Protein AF-0000000082340659 (afdb_homodimer)

Radius of gyration: 18.94 Å; Cα contacts (8 Å, |Δi|>4): 417; chains: 2; bounding box: 41×51×64 Å

Nearest PDB structures (foldseek):
  2cj5-assembly1_A  TM=4.452E-01  e=3.750E+00  Nicotiana tabacum
  2cj5-assembly1_A  TM=4.461E-01  e=3.447E+00  Nicotiana tabacum
  6jx6-assembly1_D  TM=2.937E-01  e=9.414E+00  Homo sapiens

Sequence (284 aa):
MISPIPSWFWGFLDYNSCSFPALIRTVCIIRGIRNIITPGNQYFEFGVPREGSNDPVSREGTVSPLMYVKGIREIGYGVSMEVVGRLHDPRGVTGMLAVGAAMSVGDAVVVALFGRGKYSMVLWHLLVALYFSGMAYLRSQSMISPIPSWFWGFLDYNSCSFPALIRTVCIIRGIRNIITPGNQYFEFGVPREGSNDPVSREGTVSPLMYVKGIREIGYGVSMEVVGRLHDPRGVTGMLAVGAAMSVGDAVVVALFGRGKYSMVLWHLLVALYFSGMAYLRSQS

Organism: NCBI:txid1220207

InterPro domains:
  IPR025363 Protein of unknown function DUF4267 [PF14087] (26-137)

Secondary structure (DSSP, 8-state):
---SS-HHHHHHH-TTSSHHHHHHHHHHHHHHHHHHHSHHHHHHHHT-PPBT-S-TT---SB--THHHHHHHHHHHHHHHHHHHHHTT-HHHHHHHHHHHHHHHHHHHHHHHHHSSS-HHHHHHHHHHHHHHHHHHHHHHT-/---SS-HHHHHHH-TTSSHHHHHHHHHHHHHHHHHHHSHHHHHHHHT-PPBT-S-TT---SB--THHHHHHHHHHHHHHHHHHHHHTT-HHHHHHHHHHHHHHHHHHHHHHHHHSSS-HHHHHHHHHHHHHHHHHHHHHHT-

pLDDT: mean 85.5, std 19.14, range [21.25, 98.77]

Structure (mmCIF, N/CA/C/O backbone):
data_AF-0000000082340659-model_v1
#
loop_
_entity.id
_entity.type
_entity.pdbx_description
1 polymer 'Uncharacterized protein'
#
loop_
_atom_site.group_PDB
_atom_site.id
_atom_site.type_symbol
_atom_site.label_atom_id
_atom_site.label_alt_id
_atom_site.label_comp_id
_atom_site.label_asym_id
_atom_site.label_entity_id
_atom_site.label_seq_id
_atom_site.pdbx_PDB_ins_code
_atom_site.Cartn_x
_atom_site.Cartn_y
_atom_site.Cartn_z
_atom_site.occupancy
_atom_site.B_iso_or_equiv
_atom_site.auth_seq_id
_atom_site.auth_comp_id
_atom_site.auth_asym_id
_atom_site.auth_atom_id
_atom_site.pdbx_PDB_model_num
ATOM 1 N N . MET A 1 1 ? 4.381 3.687 -38.78 1 21.25 1 MET A N 1
ATOM 2 C CA . MET A 1 1 ? 4.618 4.389 -37.522 1 21.25 1 MET A CA 1
ATOM 3 C C . MET A 1 1 ? 4.31 3.489 -36.33 1 21.25 1 MET A C 1
ATOM 5 O O . MET A 1 1 ? 3.171 3.05 -36.157 1 21.25 1 MET A O 1
ATOM 9 N N . ILE A 1 2 ? 5.159 2.588 -35.929 1 31.42 2 ILE A N 1
ATOM 10 C CA . ILE A 1 2 ? 5.161 1.586 -34.868 1 31.42 2 ILE A CA 1
ATOM 11 C C . ILE A 1 2 ? 4.816 2.246 -33.535 1 31.42 2 ILE A C 1
ATOM 13 O O . ILE A 1 2 ? 5.411 3.261 -33.165 1 31.42 2 ILE A O 1
ATOM 17 N N . SER A 1 3 ? 3.564 2.144 -33.243 1 37.6 3 SER A N 1
ATOM 18 C CA . SER A 1 3 ? 3.162 2.75 -31.978 1 37.6 3 SER A CA 1
ATOM 19 C C . SER A 1 3 ? 4.153 2.419 -30.867 1 37.6 3 SER A C 1
ATOM 21 O O . SER A 1 3 ? 4.564 1.267 -30.717 1 37.6 3 SER A O 1
ATOM 23 N N . PRO A 1 4 ? 4.884 3.348 -30.333 1 42.98 4 PRO A N 1
ATOM 24 C CA . PRO A 1 4 ? 5.977 3.231 -29.365 1 42.98 4 PRO A CA 1
ATOM 25 C C . PRO A 1 4 ? 5.568 2.479 -28.1 1 42.98 4 PRO A C 1
ATOM 27 O O . PRO A 1 4 ? 6.351 2.388 -27.151 1 42.98 4 PRO A O 1
ATOM 30 N N . ILE A 1 5 ? 4.296 2.239 -27.971 1 43.56 5 ILE A N 1
ATOM 31 C CA . ILE A 1 5 ? 3.961 1.512 -26.751 1 43.56 5 ILE A CA 1
ATOM 32 C C . ILE A 1 5 ? 4.315 0.035 -26.917 1 43.56 5 ILE A C 1
ATOM 34 O O . ILE A 1 5 ? 3.844 -0.621 -27.849 1 43.56 5 ILE A O 1
ATOM 38 N N . PRO A 1 6 ? 5.268 -0.396 -26.364 1 41.55 6 PRO A N 1
ATOM 39 C CA . PRO A 1 6 ? 5.723 -1.779 -26.524 1 41.55 6 PRO A CA 1
ATOM 40 C C . PRO A 1 6 ? 4.601 -2.796 -26.332 1 41.55 6 PRO A C 1
ATOM 42 O O . PRO A 1 6 ? 3.644 -2.534 -25.599 1 41.55 6 PRO A O 1
ATOM 45 N N . SER A 1 7 ? 4.458 -3.839 -27.142 1 40.26 7 SER A N 1
ATOM 46 C CA . SER A 1 7 ? 3.464 -4.908 -27.169 1 40.26 7 SER A CA 1
ATOM 47 C C . SER A 1 7 ? 3.16 -5.416 -25.764 1 40.26 7 SER A C 1
ATOM 49 O O . SER A 1 7 ? 2.027 -5.801 -25.469 1 40.26 7 SER A O 1
ATOM 51 N N . TRP A 1 8 ? 4.19 -5.566 -24.945 1 39.91 8 TRP A N 1
ATOM 52 C CA . TRP A 1 8 ? 3.96 -6.122 -23.615 1 39.91 8 TRP A CA 1
ATOM 53 C C . TRP A 1 8 ? 3.041 -5.219 -22.799 1 39.91 8 TRP A C 1
ATOM 55 O O . TRP A 1 8 ? 2.36 -5.683 -21.882 1 39.91 8 TRP A O 1
ATOM 65 N N . PHE A 1 9 ? 2.956 -3.952 -23.033 1 43.54 9 PHE A N 1
ATOM 66 C CA . PHE A 1 9 ? 2.002 -3.02 -22.442 1 43.54 9 PHE A CA 1
ATOM 67 C C . PHE A 1 9 ? 0.574 -3.399 -22.813 1 43.54 9 PHE A C 1
ATOM 69 O O . PHE A 1 9 ? -0.306 -3.441 -21.951 1 43.54 9 PHE A O 1
ATOM 76 N N . TRP A 1 10 ? 0.434 -3.721 -24.053 1 45.48 10 TRP A N 1
ATOM 77 C CA . TRP A 1 10 ? -0.874 -4.162 -24.526 1 45.48 10 TRP A CA 1
ATOM 78 C C . TRP A 1 10 ? -1.254 -5.502 -23.905 1 45.48 10 TRP A C 1
ATOM 80 O O . TRP A 1 10 ? -2.425 -5.741 -23.598 1 45.48 10 TRP A O 1
ATOM 90 N N . GLY A 1 11 ? -0.36 -6.33 -24.007 1 44.12 11 GLY A N 1
ATOM 91 C CA . GLY A 1 11 ? -0.591 -7.575 -23.293 1 44.12 11 GLY A CA 1
ATOM 92 C C . GLY A 1 11 ? -0.953 -7.369 -21.834 1 44.12 11 GLY A C 1
ATOM 93 O O . GLY A 1 11 ? -1.8 -8.082 -21.292 1 44.12 11 GLY A O 1
ATOM 94 N N . PHE A 1 12 ? -0.193 -6.509 -21.252 1 45.66 12 PHE A N 1
ATOM 95 C CA . PHE A 1 12 ? -0.545 -6.078 -19.904 1 45.66 12 PHE A CA 1
ATOM 96 C C . PHE A 1 12 ? -1.991 -5.601 -19.848 1 45.66 12 PHE A C 1
ATOM 98 O O . PHE A 1 12 ? -2.699 -5.861 -18.873 1 45.66 12 PHE A O 1
ATOM 105 N N . LEU A 1 13 ? -2.329 -4.916 -20.907 1 42.66 13 LEU A N 1
ATOM 106 C CA . LEU A 1 13 ? -3.698 -4.43 -21.032 1 42.66 13 LEU A CA 1
ATOM 107 C C . LEU A 1 13 ? -4.592 -5.482 -21.678 1 42.66 13 LEU A C 1
ATOM 109 O O . LEU A 1 13 ? -5.798 -5.271 -21.829 1 42.66 13 LEU A O 1
ATOM 113 N N . ASP A 1 14 ? -3.911 -6.355 -22.38 1 39.55 14 ASP A N 1
ATOM 114 C CA . ASP A 1 14 ? -4.76 -7.368 -22.999 1 39.55 14 ASP A CA 1
ATOM 115 C C . ASP A 1 14 ? -5.706 -7.991 -21.976 1 39.55 14 ASP A C 1
ATOM 117 O O . ASP A 1 14 ? -5.285 -8.797 -21.143 1 39.55 14 ASP A O 1
ATOM 121 N N . TYR A 1 15 ? -6.678 -7.312 -21.801 1 40 15 TYR A N 1
ATOM 122 C CA . TYR A 1 15 ? -7.935 -7.569 -21.107 1 40 15 TYR A CA 1
ATOM 123 C C . TYR A 1 15 ? -8.519 -8.916 -21.517 1 40 15 TYR A C 1
ATOM 125 O O . TYR A 1 15 ? -9.624 -9.273 -21.102 1 40 15 TYR A O 1
ATOM 133 N N . ASN A 1 16 ? -8.002 -9.476 -22.486 1 37.27 16 ASN A N 1
ATOM 134 C CA . ASN A 1 16 ? -8.784 -10.608 -22.971 1 37.27 16 ASN A CA 1
ATOM 135 C C . ASN A 1 16 ? -8.947 -11.679 -21.895 1 37.27 16 ASN A C 1
ATOM 137 O O . ASN A 1 16 ? -9.717 -12.625 -22.067 1 37.27 16 ASN A O 1
ATOM 141 N N . SER A 1 17 ? -7.903 -12.204 -21.367 1 39.82 17 SER A N 1
ATOM 142 C CA . SER A 1 17 ? -8.329 -13.303 -20.506 1 39.82 17 SER A CA 1
ATOM 143 C C . SER A 1 17 ? -9.349 -12.833 -19.475 1 39.82 17 SER A C 1
ATOM 145 O O . SER A 1 17 ? -9.459 -11.636 -19.203 1 39.82 17 SER A O 1
ATOM 147 N N . CYS A 1 18 ? -9.986 -13.626 -18.558 1 43.43 18 CYS A N 1
ATOM 148 C CA . CYS A 1 18 ? -11.18 -13.276 -17.795 1 43.43 18 CYS A CA 1
ATOM 149 C C . CYS A 1 18 ? -11.055 -11.88 -17.196 1 43.43 18 CYS A C 1
ATOM 151 O O . CYS A 1 18 ? -10.136 -11.613 -16.419 1 43.43 18 CYS A O 1
ATOM 153 N N . SER A 1 19 ? -11.56 -10.648 -17.981 1 55.26 19 SER A N 1
ATOM 154 C CA . SER A 1 19 ? -11.651 -9.192 -18.019 1 55.26 19 SER A CA 1
ATOM 155 C C . SER A 1 19 ? -11.816 -8.612 -16.618 1 55.26 19 SER A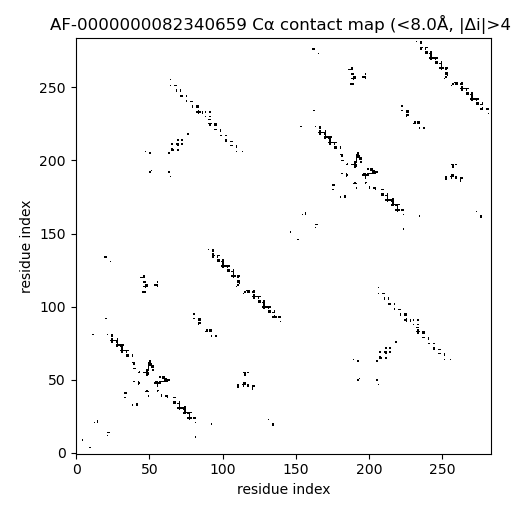 C 1
ATOM 157 O O . SER A 1 19 ? -11.306 -7.528 -16.326 1 55.26 19 SER A O 1
ATOM 159 N N . PHE A 1 20 ? -12.328 -9.474 -15.82 1 61.33 20 PHE A N 1
ATOM 160 C CA . PHE A 1 20 ? -12.8 -8.877 -14.576 1 61.33 20 PHE A CA 1
ATOM 161 C C . PHE A 1 20 ? -11.631 -8.55 -13.655 1 61.33 20 PHE A C 1
ATOM 163 O O . PHE A 1 20 ? -11.517 -7.424 -13.165 1 61.33 20 PHE A O 1
ATOM 170 N N . PRO A 1 21 ? -10.733 -9.486 -13.687 1 70 21 PRO A N 1
ATOM 171 C CA . PRO A 1 21 ? -9.584 -9.118 -12.856 1 70 21 PRO A CA 1
ATOM 172 C C . PRO A 1 21 ? -8.716 -8.037 -13.497 1 70 21 PRO A C 1
ATOM 174 O O . PRO A 1 21 ? -8.045 -7.281 -12.79 1 70 21 PRO A O 1
ATOM 177 N N . ALA A 1 22 ? -8.885 -7.942 -14.744 1 80.36 22 ALA A N 1
ATOM 178 C CA . ALA A 1 22 ? -8.138 -6.9 -15.442 1 80.36 22 ALA A CA 1
ATOM 179 C C . ALA A 1 22 ? -8.611 -5.511 -15.022 1 80.36 22 ALA A C 1
ATOM 181 O O . ALA A 1 22 ? -7.806 -4.584 -14.902 1 80.36 22 ALA A O 1
ATOM 182 N N . LEU A 1 23 ? -9.859 -5.421 -14.804 1 83.43 23 LEU A N 1
ATOM 183 C CA . LEU A 1 23 ? -10.413 -4.141 -14.376 1 83.43 23 LEU A CA 1
ATOM 184 C C . LEU A 1 23 ? -9.852 -3.733 -13.018 1 83.43 23 LEU A C 1
ATOM 186 O O . LEU A 1 23 ? -9.447 -2.584 -12.829 1 83.43 23 LEU A O 1
ATOM 190 N N . ILE A 1 24 ? -9.736 -4.659 -12.133 1 87.85 24 ILE A N 1
ATOM 191 C CA . ILE A 1 24 ? -9.282 -4.356 -10.78 1 87.85 24 ILE A CA 1
ATOM 192 C C . ILE A 1 24 ? -7.811 -3.948 -10.808 1 87.85 24 ILE A C 1
ATOM 194 O O . ILE A 1 24 ? -7.424 -2.955 -10.188 1 87.85 24 ILE A O 1
ATOM 198 N N . ARG A 1 25 ? -7.081 -4.668 -11.593 1 90.63 25 ARG A N 1
ATOM 199 C CA . ARG A 1 25 ? -5.668 -4.33 -11.73 1 90.63 25 ARG A CA 1
ATOM 200 C C . ARG A 1 25 ? -5.492 -2.928 -12.302 1 90.63 25 ARG A C 1
ATOM 202 O O . ARG A 1 25 ? -4.665 -2.153 -11.818 1 90.63 25 ARG A O 1
ATOM 209 N N . THR A 1 26 ? -6.253 -2.637 -13.274 1 90.98 26 THR A N 1
ATOM 210 C CA . THR A 1 26 ? -6.167 -1.346 -13.946 1 90.98 26 THR A CA 1
ATOM 211 C C . THR A 1 26 ? -6.598 -0.22 -13.01 1 90.98 26 THR A C 1
ATOM 213 O O . THR A 1 26 ? -5.962 0.835 -12.966 1 90.98 26 THR A O 1
ATOM 216 N N . VAL A 1 27 ? -7.608 -0.45 -12.276 1 90.26 27 VAL A N 1
ATOM 217 C CA . VAL A 1 27 ? -8.101 0.557 -11.342 1 90.26 27 VAL A CA 1
ATOM 218 C C . VAL A 1 27 ? -7.048 0.826 -10.269 1 90.26 27 VAL A C 1
ATOM 220 O O . VAL A 1 27 ? -6.817 1.977 -9.892 1 90.26 27 VAL A O 1
ATOM 223 N N . CYS A 1 28 ? -6.369 -0.231 -9.762 1 94.85 28 CYS A N 1
ATOM 224 C CA . CYS A 1 28 ? -5.318 -0.054 -8.767 1 94.85 28 CYS A CA 1
ATOM 225 C C . CYS A 1 28 ? -4.181 0.798 -9.321 1 94.8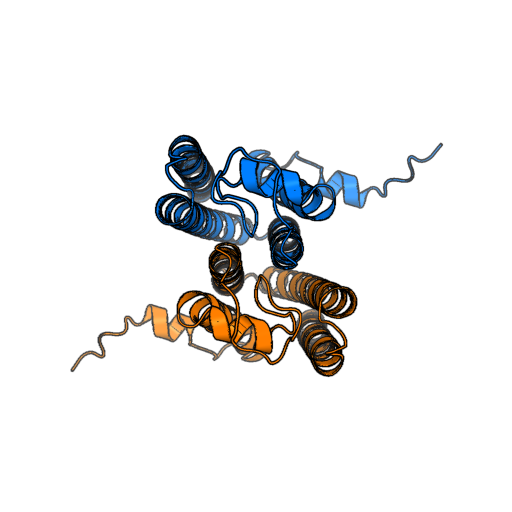5 28 CYS A C 1
ATOM 227 O O . CYS A 1 28 ? -3.733 1.742 -8.668 1 94.85 28 CYS A O 1
ATOM 229 N N . ILE A 1 29 ? -3.829 0.549 -10.522 1 96.07 29 ILE A N 1
ATOM 230 C CA . ILE A 1 29 ? -2.707 1.259 -11.127 1 96.07 29 ILE A CA 1
ATOM 231 C C . ILE A 1 29 ? -3.097 2.712 -11.388 1 96.07 29 ILE A C 1
ATOM 233 O O . ILE A 1 29 ? -2.337 3.631 -11.071 1 96.07 29 ILE A O 1
ATOM 237 N N . ILE A 1 30 ? -4.296 2.944 -11.883 1 94.76 30 ILE A N 1
ATOM 238 C CA . ILE A 1 30 ? -4.749 4.298 -12.186 1 94.76 30 ILE A CA 1
ATOM 239 C C . ILE A 1 30 ? -4.875 5.102 -10.895 1 94.76 30 ILE A C 1
ATOM 241 O O . ILE A 1 30 ? -4.48 6.269 -10.842 1 94.76 30 ILE A O 1
ATOM 245 N N . ARG A 1 31 ? -5.424 4.473 -9.924 1 95.91 31 ARG A N 1
ATOM 246 C CA . ARG A 1 31 ? -5.529 5.155 -8.638 1 95.91 31 ARG A CA 1
ATOM 247 C C . ARG A 1 31 ? -4.15 5.506 -8.091 1 95.91 31 ARG A C 1
ATOM 249 O O . ARG A 1 31 ? -3.955 6.588 -7.533 1 95.91 31 ARG A O 1
ATOM 256 N N . GLY A 1 32 ? -3.253 4.577 -8.183 1 97.88 32 GLY A N 1
ATOM 257 C CA . GLY A 1 32 ? -1.894 4.852 -7.744 1 97.88 32 GLY A CA 1
ATOM 258 C C . GLY A 1 32 ? -1.249 6.005 -8.489 1 97.88 32 GLY A C 1
ATOM 259 O O . GLY A 1 32 ? -0.591 6.853 -7.882 1 97.88 32 GLY A O 1
ATOM 260 N N . ILE A 1 33 ? -1.433 6.054 -9.761 1 97.38 33 ILE A N 1
ATOM 261 C CA . ILE A 1 33 ? -0.892 7.138 -10.574 1 97.38 33 ILE A CA 1
ATOM 262 C C . ILE A 1 33 ? -1.517 8.465 -10.148 1 97.38 33 ILE A C 1
ATOM 264 O O . ILE A 1 33 ? -0.823 9.478 -10.036 1 97.38 33 ILE A O 1
ATOM 268 N N . ARG A 1 34 ? -2.737 8.522 -9.86 1 97.33 34 ARG A N 1
ATOM 269 C CA . ARG A 1 34 ? -3.425 9.734 -9.427 1 97.33 34 ARG A CA 1
ATOM 270 C C . ARG A 1 34 ? -2.925 10.187 -8.059 1 97.33 34 ARG A C 1
ATOM 272 O O . ARG A 1 34 ? -2.838 11.387 -7.791 1 97.33 34 ARG A O 1
ATOM 279 N N . ASN A 1 35 ? -2.646 9.247 -7.199 1 97.82 35 ASN A N 1
ATOM 280 C CA . ASN A 1 35 ? -2.057 9.603 -5.912 1 97.82 35 ASN A CA 1
ATOM 281 C C . ASN A 1 35 ? -0.742 10.356 -6.087 1 97.82 35 ASN A C 1
ATOM 283 O O . ASN A 1 35 ? -0.378 11.182 -5.247 1 97.82 35 ASN A O 1
ATOM 287 N N . ILE A 1 36 ? -0.082 10.122 -7.193 1 97.54 36 ILE A N 1
ATOM 288 C CA . ILE A 1 36 ? 1.235 10.708 -7.412 1 97.54 36 ILE A CA 1
ATOM 289 C C . ILE A 1 36 ? 1.094 12.03 -8.164 1 97.54 36 ILE A C 1
ATOM 291 O O . ILE A 1 36 ? 1.752 13.017 -7.827 1 97.54 36 ILE A O 1
ATOM 295 N N . ILE A 1 37 ? 0.15 12.102 -9.095 1 97.27 37 ILE A N 1
ATOM 296 C CA . ILE A 1 37 ? 0.063 13.242 -10.001 1 97.27 37 ILE A CA 1
ATOM 297 C C . ILE A 1 37 ? -0.838 14.316 -9.394 1 97.27 37 ILE A C 1
ATOM 299 O O . ILE A 1 37 ? -0.567 15.511 -9.528 1 97.27 37 ILE A O 1
ATOM 303 N N . THR A 1 38 ? -1.916 14.003 -8.788 1 97.03 38 THR A N 1
ATOM 304 C CA . THR A 1 38 ? -2.852 14.928 -8.16 1 97.03 38 THR A CA 1
ATOM 305 C C . THR A 1 38 ? -3.133 14.516 -6.717 1 97.03 38 THR A C 1
ATOM 307 O O . THR A 1 38 ? -4.288 14.305 -6.34 1 97.03 38 THR A O 1
ATOM 310 N N . PRO A 1 39 ? -2.073 14.468 -5.913 1 96.34 39 PRO A N 1
ATOM 311 C CA . PRO A 1 39 ? -2.204 13.921 -4.561 1 96.34 39 PRO A CA 1
ATOM 312 C C . PRO A 1 39 ? -3.204 14.695 -3.706 1 96.34 39 PRO A C 1
ATOM 314 O O . PRO A 1 39 ? -3.904 14.104 -2.879 1 96.34 39 PRO A O 1
ATOM 317 N N . GLY A 1 40 ? -3.408 16.009 -3.879 1 95.52 40 GLY A N 1
ATOM 318 C CA . GLY A 1 40 ? -4.371 16.782 -3.112 1 95.52 40 GLY A CA 1
ATOM 319 C C . GLY A 1 40 ? -5.804 16.33 -3.324 1 95.52 40 GLY A C 1
ATOM 320 O O . GLY A 1 40 ? -6.596 16.295 -2.379 1 95.52 40 GLY A O 1
ATOM 321 N N . ASN A 1 41 ? -6.11 15.942 -4.565 1 94.44 41 ASN A N 1
ATOM 322 C CA . ASN A 1 41 ? -7.462 15.519 -4.912 1 94.44 41 ASN A CA 1
ATOM 323 C C . ASN A 1 41 ? -7.794 14.154 -4.316 1 94.44 41 ASN A C 1
ATOM 325 O O . ASN A 1 41 ? -8.965 13.826 -4.118 1 94.44 41 ASN A O 1
ATOM 329 N N . GLN A 1 42 ? -6.778 13.423 -3.991 1 95.58 42 GLN A N 1
ATOM 330 C CA . GLN A 1 42 ? -7.002 12.038 -3.59 1 95.58 42 GLN A CA 1
ATOM 331 C C . GLN A 1 42 ? -7.488 11.957 -2.145 1 95.58 42 GLN A C 1
ATOM 333 O O . GLN A 1 42 ? -8.038 10.936 -1.727 1 95.58 42 GLN A O 1
ATOM 338 N N . TYR A 1 43 ? -7.303 13.043 -1.401 1 95.4 43 TYR A N 1
ATOM 339 C CA . TYR A 1 43 ? -7.878 13.085 -0.061 1 95.4 43 TYR A CA 1
ATOM 340 C C . TYR A 1 43 ? -9.399 12.999 -0.117 1 95.4 43 TYR A C 1
ATOM 342 O O . TYR A 1 43 ? -10.007 12.18 0.576 1 95.4 43 TYR A O 1
ATOM 350 N N . PHE A 1 44 ? -9.944 13.794 -0.991 1 92.72 44 PHE A N 1
ATOM 351 C CA . PHE A 1 44 ? -11.391 13.808 -1.167 1 92.72 44 PHE A CA 1
ATOM 352 C C . PHE A 1 44 ? -11.884 12.468 -1.703 1 92.72 44 PHE A C 1
ATOM 354 O O . PHE A 1 44 ? -12.895 11.941 -1.235 1 92.72 44 PHE A O 1
ATOM 361 N N . GLU A 1 45 ? -11.161 11.869 -2.646 1 93.58 45 GLU A N 1
ATOM 362 C CA . GLU A 1 45 ? -11.562 10.617 -3.281 1 93.58 45 GLU A CA 1
ATOM 363 C C . GLU A 1 45 ? -11.45 9.445 -2.311 1 93.58 45 GLU A C 1
ATOM 365 O O . GLU A 1 45 ? -12.202 8.474 -2.413 1 93.58 45 GLU A O 1
ATOM 370 N N . PHE A 1 46 ? -10.53 9.568 -1.491 1 95.77 46 PHE A N 1
ATOM 371 C CA . PHE A 1 46 ? -10.386 8.511 -0.496 1 95.77 46 PHE A CA 1
ATOM 372 C C . PHE A 1 46 ? -11.386 8.697 0.639 1 95.77 46 PHE A C 1
ATOM 374 O O . PHE A 1 46 ? -11.879 7.719 1.205 1 95.77 46 PHE A O 1
ATOM 381 N N . GLY A 1 47 ? -11.649 9.98 1.067 1 95.45 47 GLY A N 1
ATOM 382 C CA . GLY A 1 47 ? -12.662 10.26 2.072 1 95.45 47 GLY A CA 1
ATOM 383 C 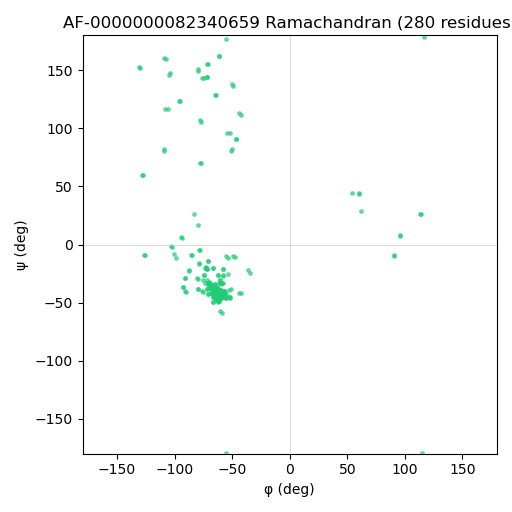C . GLY A 1 47 ? -12.083 10.789 3.37 1 95.45 47 GLY A C 1
ATOM 384 O O . GLY A 1 47 ? -12.661 10.589 4.441 1 95.45 47 GLY A O 1
ATOM 385 N N . VAL A 1 48 ? -10.889 11.46 3.37 1 95.91 48 VAL A N 1
ATOM 386 C CA . VAL A 1 48 ? -10.297 12.06 4.56 1 95.91 48 VAL A CA 1
ATOM 387 C C . VAL A 1 48 ? -9.878 13.498 4.261 1 95.91 48 VAL A C 1
ATOM 389 O O . VAL A 1 48 ? -9.625 13.849 3.106 1 95.91 48 VAL A O 1
ATOM 392 N N . PRO A 1 49 ? -9.856 14.365 5.305 1 95.11 49 PRO A N 1
ATOM 393 C CA . PRO A 1 49 ? -9.424 15.742 5.057 1 95.11 49 PRO A CA 1
ATOM 394 C C . PRO A 1 49 ? -7.924 15.851 4.789 1 95.11 49 PRO A C 1
ATOM 396 O O . PRO A 1 49 ? -7.156 14.976 5.197 1 95.11 49 PRO A O 1
ATOM 399 N N . ARG A 1 50 ? -7.53 16.881 4.091 1 94.98 50 ARG A N 1
ATOM 400 C CA . ARG A 1 50 ? -6.11 17.184 3.948 1 94.98 50 ARG A CA 1
ATOM 401 C C . ARG A 1 50 ? -5.474 17.479 5.303 1 94.98 50 ARG A C 1
ATOM 403 O O . ARG A 1 50 ? -6.175 17.78 6.271 1 94.98 50 ARG A O 1
ATOM 410 N N . GLU A 1 51 ? -4.156 17.384 5.276 1 94.29 51 GLU A N 1
ATOM 411 C CA . GLU A 1 51 ? -3.448 17.607 6.533 1 94.29 51 GLU A CA 1
ATOM 412 C C . GLU A 1 51 ? -3.629 19.041 7.022 1 94.29 51 GLU A C 1
ATOM 414 O O . GLU A 1 51 ? -3.435 19.991 6.261 1 94.29 51 GLU A O 1
ATOM 419 N N . GLY A 1 52 ? -4.019 19.2 8.218 1 90.7 52 GLY A N 1
ATOM 420 C CA . GLY A 1 52 ? -4.22 20.521 8.79 1 90.7 52 GLY A CA 1
ATOM 421 C C . GLY A 1 52 ? -5.634 21.04 8.609 1 90.7 52 GLY A C 1
ATOM 422 O O . GLY A 1 52 ? -5.986 22.096 9.141 1 90.7 52 GLY A O 1
ATOM 423 N N . SER A 1 53 ? -6.385 20.319 7.793 1 89.59 53 SER A N 1
ATOM 424 C CA . SER A 1 53 ? -7.782 20.699 7.611 1 89.59 53 SER A CA 1
ATOM 425 C C . SER A 1 53 ? -8.713 19.765 8.377 1 89.59 53 SER A C 1
ATOM 427 O O . SER A 1 53 ? -8.398 18.59 8.573 1 89.59 53 SER A O 1
ATOM 429 N N . ASN A 1 54 ? -9.82 20.373 8.835 1 83.46 54 ASN A N 1
ATOM 430 C CA . ASN A 1 54 ? -10.834 19.543 9.475 1 83.46 54 ASN A CA 1
ATOM 431 C C . ASN A 1 54 ? -12.016 19.285 8.546 1 83.46 54 ASN A C 1
ATOM 433 O O . ASN A 1 54 ? -12.942 18.554 8.9 1 83.46 54 ASN A O 1
ATOM 437 N N . ASP A 1 55 ? -11.888 19.895 7.354 1 81.31 55 ASP A N 1
ATOM 438 C CA . ASP A 1 55 ? -12.965 19.773 6.376 1 81.31 55 ASP A CA 1
ATOM 439 C C . ASP A 1 55 ? -12.551 18.876 5.212 1 81.31 55 ASP A C 1
ATOM 441 O O . ASP A 1 55 ? -11.701 19.253 4.403 1 81.31 55 ASP A O 1
ATOM 445 N N . PRO A 1 56 ? -13.242 17.752 5.061 1 77.67 56 PRO A N 1
ATOM 446 C CA . PRO A 1 56 ? -12.851 16.803 4.015 1 77.67 56 PRO A CA 1
ATOM 447 C C . PRO A 1 56 ? -13.162 17.313 2.61 1 77.67 56 PRO A C 1
ATOM 449 O O . PRO A 1 56 ? -12.658 16.766 1.625 1 77.67 56 PRO A O 1
ATOM 452 N N . VAL A 1 57 ? -13.946 18.328 2.571 1 80.95 57 VAL A N 1
ATOM 453 C CA . VAL A 1 57 ? -14.283 18.834 1.245 1 80.95 57 VAL A CA 1
ATOM 454 C C . VAL A 1 57 ? -13.401 20.034 0.91 1 80.95 57 VAL A C 1
ATOM 456 O O . VAL A 1 57 ? -13.288 20.424 -0.255 1 80.95 57 VAL A O 1
ATOM 459 N N . SER A 1 58 ? -12.736 20.475 1.958 1 82.04 58 SER A N 1
ATOM 460 C CA . SER A 1 58 ? -11.873 21.632 1.749 1 82.04 58 SER A CA 1
ATOM 461 C C . SER A 1 58 ? -10.606 21.248 0.992 1 82.04 58 SER A C 1
ATOM 463 O O . SER A 1 58 ? -10.083 20.145 1.166 1 82.04 58 SER A O 1
ATOM 465 N N . ARG A 1 59 ? -10.106 22.08 0.128 1 84.19 59 ARG A N 1
ATOM 466 C CA . ARG A 1 59 ? -8.846 21.9 -0.585 1 84.19 59 ARG A CA 1
ATOM 467 C C . ARG A 1 59 ? -7.701 22.596 0.143 1 84.19 59 ARG A C 1
ATOM 469 O O . ARG A 1 59 ? -6.566 22.604 -0.338 1 84.19 59 ARG A O 1
ATOM 476 N N . GLU A 1 60 ? -8.073 23.044 1.239 1 87.06 60 GLU A N 1
ATOM 477 C CA . GLU A 1 60 ? -7.043 23.651 2.077 1 87.06 60 GLU A CA 1
ATOM 478 C C . GLU A 1 60 ? -6.231 22.587 2.811 1 87.06 60 GLU A C 1
ATOM 480 O O . GLU A 1 60 ? -6.677 21.446 2.953 1 87.06 60 GLU A O 1
ATOM 485 N N . GLY A 1 61 ? -5.052 22.896 3.073 1 91.52 61 GLY A N 1
ATOM 486 C CA . GLY A 1 61 ? -4.177 21.979 3.786 1 91.52 61 GLY A CA 1
ATOM 487 C C . GLY A 1 61 ? -3.01 21.494 2.947 1 91.52 61 GLY A C 1
ATOM 488 O O . GLY A 1 61 ? -2.857 21.9 1.793 1 91.52 61 GLY A O 1
ATOM 489 N N . THR A 1 62 ? -2.226 20.677 3.559 1 93.55 62 THR A N 1
ATOM 490 C CA . THR A 1 62 ? -1.017 20.206 2.893 1 93.55 62 THR A CA 1
ATOM 491 C C . THR A 1 62 ? -1.146 18.734 2.514 1 93.55 62 THR A C 1
ATOM 493 O O . THR A 1 62 ? -2.072 18.052 2.959 1 93.55 62 THR A O 1
ATOM 496 N N . VAL A 1 63 ? -0.326 18.357 1.608 1 95.74 63 VAL A N 1
ATOM 497 C CA . VAL A 1 63 ? -0.269 16.969 1.162 1 95.74 63 VAL A CA 1
ATOM 498 C C . VAL A 1 63 ? 0.844 16.233 1.905 1 95.74 63 VAL A C 1
ATOM 500 O O . VAL A 1 63 ? 1.983 16.705 1.956 1 95.74 63 VAL A O 1
ATOM 503 N N . SER A 1 64 ? 0.466 15.178 2.544 1 96.92 64 SER A N 1
ATOM 504 C CA . SER A 1 64 ? 1.442 14.336 3.227 1 96.92 64 SER A CA 1
ATOM 505 C C . SER A 1 64 ? 2.285 13.547 2.231 1 96.92 64 SER A C 1
ATOM 507 O O . SER A 1 64 ? 1.771 13.067 1.218 1 96.92 64 SER A O 1
ATOM 509 N N . PRO A 1 65 ? 3.608 13.304 2.487 1 96.83 65 PRO A N 1
ATOM 510 C CA . PRO A 1 65 ? 4.396 12.386 1.662 1 96.83 65 PRO A CA 1
ATOM 511 C C . PRO A 1 65 ? 3.806 10.978 1.617 1 96.83 65 PRO A C 1
ATOM 513 O O . PRO A 1 65 ? 4.045 10.234 0.663 1 96.83 65 PRO A O 1
ATOM 516 N N . LEU A 1 66 ? 3.001 10.643 2.58 1 97.94 66 LEU A N 1
ATOM 517 C CA . LEU A 1 66 ? 2.4 9.316 2.656 1 97.94 66 LEU A CA 1
ATOM 518 C C . LEU A 1 66 ? 1.418 9.098 1.51 1 97.94 66 LEU A C 1
ATOM 520 O O . LEU A 1 66 ? 1.104 7.957 1.164 1 97.94 66 LEU A O 1
ATOM 524 N N . MET A 1 67 ? 0.935 10.189 0.893 1 98.5 67 MET A N 1
ATOM 525 C CA . MET A 1 67 ? 0.061 10.056 -0.27 1 98.5 67 MET A CA 1
ATOM 526 C C . MET A 1 67 ? 0.817 9.464 -1.454 1 98.5 67 MET A C 1
ATOM 528 O O . MET A 1 67 ? 0.263 8.669 -2.215 1 98.5 67 MET A O 1
ATOM 532 N N . TYR A 1 68 ? 2.068 9.797 -1.572 1 98.45 68 TYR A N 1
ATOM 533 C CA . TYR A 1 68 ? 2.9 9.235 -2.63 1 98.45 68 TYR A CA 1
ATOM 534 C C . TYR A 1 68 ? 3.222 7.772 -2.352 1 98.45 68 TYR A C 1
ATOM 536 O O . TYR A 1 68 ? 3.247 6.95 -3.271 1 98.45 68 TYR A O 1
ATOM 544 N N . VAL A 1 69 ? 3.453 7.451 -1.114 1 98.67 69 VAL A N 1
ATOM 545 C CA . VAL A 1 69 ? 3.687 6.065 -0.721 1 98.67 69 VAL A CA 1
ATOM 546 C C . VAL A 1 69 ? 2.438 5.231 -1 1 98.67 69 VAL A C 1
ATOM 548 O O . VAL A 1 69 ? 2.534 4.104 -1.491 1 98.67 69 VAL A O 1
ATOM 551 N N . LYS A 1 70 ? 1.259 5.771 -0.628 1 98.49 70 LYS A N 1
ATOM 552 C CA . LYS A 1 70 ? -0.007 5.121 -0.951 1 98.49 70 LYS A CA 1
ATOM 553 C C . LYS A 1 70 ? -0.104 4.817 -2.444 1 98.49 70 LYS A C 1
ATOM 555 O O . LYS A 1 70 ? -0.555 3.739 -2.835 1 98.49 70 LYS A O 1
ATOM 560 N N . GLY A 1 71 ? 0.277 5.83 -3.293 1 98.62 71 GLY A N 1
ATOM 561 C CA . GLY A 1 71 ? 0.278 5.615 -4.731 1 98.62 71 GLY A CA 1
ATOM 562 C C . GLY A 1 71 ? 1.199 4.49 -5.165 1 98.62 71 GLY A C 1
ATOM 563 O O . GLY A 1 71 ? 0.82 3.651 -5.985 1 98.62 71 GLY A O 1
ATOM 564 N N . ILE A 1 72 ? 2.368 4.413 -4.607 1 98.74 72 ILE A N 1
ATOM 565 C CA . ILE A 1 72 ? 3.359 3.389 -4.92 1 98.74 72 ILE A CA 1
ATOM 566 C C . ILE A 1 72 ? 2.81 2.011 -4.556 1 98.74 72 ILE A C 1
ATOM 568 O O . ILE A 1 72 ? 2.959 1.055 -5.321 1 98.74 72 ILE A O 1
ATOM 572 N N . ARG A 1 73 ? 2.148 1.877 -3.431 1 98.77 73 ARG A N 1
ATOM 573 C CA . ARG A 1 73 ? 1.6 0.592 -3.009 1 98.77 73 ARG A CA 1
ATOM 574 C C . ARG A 1 73 ? 0.432 0.177 -3.898 1 98.77 73 ARG A C 1
ATOM 576 O O . ARG A 1 73 ? 0.252 -1.009 -4.182 1 98.77 73 ARG A O 1
ATOM 583 N N . GLU A 1 74 ? -0.423 1.166 -4.325 1 98.38 74 GLU A N 1
ATOM 584 C CA . GLU A 1 74 ? -1.531 0.844 -5.22 1 98.38 74 GLU A CA 1
ATOM 585 C C . GLU A 1 74 ? -1.023 0.359 -6.575 1 98.38 74 GLU A C 1
ATOM 587 O O . GLU A 1 74 ? -1.489 -0.659 -7.091 1 98.38 74 GLU A O 1
ATOM 592 N N . ILE A 1 75 ? -0.095 1.024 -7.112 1 98.18 75 ILE A N 1
ATOM 593 C CA . ILE A 1 75 ? 0.51 0.598 -8.37 1 98.18 75 ILE A CA 1
ATOM 594 C C . ILE A 1 75 ? 1.16 -0.772 -8.191 1 98.18 75 ILE A C 1
ATOM 596 O O . ILE A 1 75 ? 0.963 -1.672 -9.011 1 98.18 75 ILE A O 1
ATOM 600 N N . GLY A 1 76 ? 1.933 -0.931 -7.102 1 98.4 76 GLY A N 1
ATOM 601 C CA . GLY A 1 76 ? 2.613 -2.191 -6.845 1 98.4 76 GLY A CA 1
ATOM 602 C C . GLY A 1 76 ? 1.666 -3.372 -6.752 1 98.4 76 GLY A C 1
ATOM 603 O O . GLY A 1 76 ? 1.94 -4.439 -7.305 1 98.4 76 GLY A O 1
ATOM 604 N N . TYR A 1 77 ? 0.614 -3.187 -6.07 1 97.11 77 TYR A N 1
ATOM 605 C CA . TYR A 1 77 ? -0.351 -4.272 -5.931 1 97.11 77 TYR A CA 1
ATOM 606 C C . TYR A 1 77 ? -0.942 -4.652 -7.284 1 97.11 77 TYR A C 1
ATOM 608 O O . TYR A 1 77 ? -1.034 -5.835 -7.618 1 97.11 77 TYR A O 1
ATOM 616 N N . GLY A 1 78 ? -1.362 -3.645 -8.084 1 96 78 GLY A N 1
ATOM 617 C CA . GLY A 1 78 ? -1.894 -3.913 -9.411 1 96 78 GLY A CA 1
ATOM 618 C C . GLY A 1 78 ? -0.899 -4.604 -10.324 1 96 78 GLY A C 1
ATOM 619 O O . GLY A 1 78 ? -1.245 -5.569 -11.009 1 96 78 GLY A O 1
ATOM 620 N N . VAL A 1 79 ? 0.3 -4.165 -10.319 1 95.63 79 VAL A N 1
ATOM 621 C CA . VAL A 1 79 ? 1.337 -4.76 -11.155 1 95.63 79 VAL A CA 1
ATOM 622 C C . VAL A 1 79 ? 1.638 -6.178 -10.674 1 95.63 79 VAL A C 1
ATOM 624 O O . VAL A 1 79 ? 1.851 -7.083 -11.484 1 95.63 79 VAL A O 1
ATOM 627 N N . SER A 1 80 ? 1.675 -6.386 -9.342 1 94.49 80 SER A N 1
ATOM 628 C CA . SER A 1 80 ? 1.879 -7.73 -8.811 1 94.49 80 SER A CA 1
ATOM 629 C C . SER A 1 80 ? 0.788 -8.684 -9.284 1 94.49 80 SER A C 1
ATOM 631 O O . SER A 1 80 ? 1.071 -9.823 -9.659 1 94.49 80 SER A O 1
ATOM 633 N N . MET A 1 81 ? -0.451 -8.185 -9.208 1 93.25 81 MET A N 1
ATOM 634 C CA . MET A 1 81 ? -1.548 -9.031 -9.669 1 93.25 81 MET A CA 1
ATOM 635 C C . MET A 1 81 ? -1.375 -9.393 -11.14 1 93.25 81 MET A C 1
ATOM 637 O O . MET A 1 81 ? -1.654 -10.524 -11.542 1 93.25 81 MET A O 1
ATOM 641 N N . GLU A 1 82 ? -0.917 -8.463 -11.946 1 91.32 82 GLU A N 1
ATOM 642 C CA . GLU A 1 82 ? -0.654 -8.719 -13.359 1 91.32 82 GLU A CA 1
ATOM 643 C C . GLU A 1 82 ? 0.452 -9.755 -13.536 1 91.32 82 GLU A C 1
ATOM 645 O O . GLU A 1 82 ? 0.311 -10.693 -14.324 1 91.32 82 GLU A O 1
ATOM 650 N N . VAL A 1 83 ? 1.475 -9.554 -12.841 1 90.42 83 VAL A N 1
ATOM 651 C CA . VAL A 1 83 ? 2.623 -10.449 -12.947 1 90.42 83 VAL A CA 1
ATOM 652 C C . VAL A 1 83 ? 2.22 -11.86 -12.524 1 90.42 83 VAL A C 1
ATOM 654 O O . VAL A 1 83 ? 2.525 -12.833 -13.218 1 90.42 83 VAL A O 1
ATOM 657 N N . VAL A 1 84 ? 1.553 -11.979 -11.424 1 89.4 84 VAL A N 1
ATOM 658 C CA . VAL A 1 84 ? 1.108 -13.277 -10.927 1 89.4 84 VAL A CA 1
ATOM 659 C C . VAL A 1 84 ? 0.149 -13.913 -11.93 1 89.4 84 VAL A C 1
ATOM 661 O O . VAL A 1 84 ? 0.213 -15.119 -12.182 1 89.4 84 VAL A O 1
ATOM 664 N N . GLY A 1 85 ? -0.773 -13.147 -12.442 1 85.37 85 GLY A N 1
ATOM 665 C CA . GLY A 1 85 ? -1.699 -13.648 -13.446 1 85.37 85 GLY A CA 1
ATOM 666 C C . GLY A 1 85 ? -1.004 -14.194 -14.679 1 85.37 85 GLY A C 1
ATOM 667 O O . GLY A 1 85 ? -1.417 -15.217 -15.228 1 85.37 85 GLY A O 1
ATOM 668 N N . ARG A 1 86 ? -0.009 -13.583 -15.127 1 83.5 86 ARG A N 1
ATOM 669 C CA . ARG A 1 86 ? 0.704 -13.989 -16.334 1 83.5 86 ARG A CA 1
ATOM 670 C C . ARG A 1 86 ? 1.537 -15.241 -16.083 1 83.5 86 ARG A C 1
ATOM 672 O O . ARG A 1 86 ? 1.791 -16.019 -17.004 1 83.5 86 ARG A O 1
ATOM 679 N N . LEU A 1 87 ? 1.989 -15.339 -15.009 1 74.74 87 LEU A N 1
ATOM 680 C CA . LEU A 1 87 ? 2.834 -16.486 -14.693 1 74.74 87 LEU A CA 1
ATOM 681 C C . LEU A 1 87 ? 1.987 -17.701 -14.329 1 74.74 87 LEU A C 1
ATOM 683 O O . LEU A 1 87 ? 2.497 -18.67 -13.762 1 74.74 87 LEU A O 1
ATOM 687 N N . HIS A 1 88 ? 0.766 -17.689 -14.887 1 57.69 88 HIS A N 1
ATOM 688 C CA . HIS A 1 88 ? -0.199 -18.761 -15.101 1 57.69 88 HIS A CA 1
ATOM 689 C C . HIS A 1 88 ? -0.659 -19.361 -13.777 1 57.69 88 HIS A C 1
ATOM 691 O O . HIS A 1 88 ? -0.83 -20.577 -13.668 1 57.69 88 HIS A O 1
ATOM 697 N N . ASP A 1 89 ? -0.631 -18.568 -12.836 1 59.77 89 ASP A N 1
ATOM 698 C CA . ASP A 1 89 ? -1.228 -19.186 -11.656 1 59.77 89 ASP A CA 1
ATOM 699 C C . ASP A 1 89 ? -2.584 -18.561 -11.335 1 59.77 89 ASP A C 1
ATOM 701 O O . ASP A 1 89 ? -2.663 -17.587 -10.584 1 59.77 89 ASP A O 1
ATOM 705 N N . PRO A 1 90 ? -3.718 -18.988 -12.015 1 67.25 90 PRO A N 1
ATOM 706 C CA . PRO A 1 90 ? -5.012 -18.347 -11.771 1 67.25 90 PRO A CA 1
ATOM 707 C C . PRO A 1 90 ? -5.39 -18.324 -10.292 1 67.25 90 PRO A C 1
ATOM 709 O O . PRO A 1 90 ? -6.082 -17.407 -9.842 1 67.25 90 PRO A O 1
ATOM 712 N N . ARG A 1 91 ? -4.902 -19.2 -9.551 1 82.36 91 ARG A N 1
ATOM 713 C CA . ARG A 1 91 ? -5.295 -19.251 -8.147 1 82.36 91 ARG A CA 1
ATOM 714 C C . ARG A 1 91 ? -4.627 -18.135 -7.351 1 82.36 91 ARG A C 1
ATOM 716 O O . ARG A 1 91 ? -5.205 -17.617 -6.393 1 82.36 91 ARG A O 1
ATOM 723 N N . GLY A 1 92 ? -3.432 -17.726 -7.75 1 87.55 92 GLY A N 1
ATOM 724 C CA . GLY A 1 92 ? -2.752 -16.632 -7.076 1 87.55 92 GLY A CA 1
ATOM 725 C C . GLY A 1 92 ? -3.5 -15.315 -7.17 1 87.55 92 GLY A C 1
ATOM 726 O O . GLY A 1 92 ? -3.678 -14.623 -6.166 1 87.55 92 GLY A O 1
ATOM 727 N N . VAL A 1 93 ? -4.001 -15.046 -8.35 1 89.97 93 VAL A N 1
ATOM 728 C CA . VAL A 1 93 ? -4.754 -13.812 -8.556 1 89.97 93 VAL A CA 1
ATOM 729 C C . VAL A 1 93 ? -6.03 -13.839 -7.718 1 89.97 93 VAL A C 1
ATOM 731 O O . VAL A 1 93 ? -6.412 -12.828 -7.125 1 89.97 93 VAL A O 1
ATOM 734 N N . THR A 1 94 ? -6.654 -15.022 -7.674 1 91.64 94 THR A N 1
ATOM 735 C CA . THR A 1 94 ? -7.853 -15.178 -6.858 1 91.64 94 THR A CA 1
ATOM 736 C C . THR A 1 94 ? -7.557 -14.86 -5.395 1 91.64 94 THR A C 1
ATOM 738 O O . THR A 1 94 ? -8.331 -14.162 -4.737 1 91.64 94 THR A O 1
ATOM 741 N N . GLY A 1 95 ? -6.465 -15.361 -4.87 1 92.37 95 GLY A N 1
ATOM 742 C CA . GLY A 1 95 ? -6.061 -15.051 -3.508 1 92.37 95 GLY A CA 1
ATOM 743 C C . GLY A 1 95 ? -5.796 -13.574 -3.286 1 92.37 95 GLY A C 1
ATOM 744 O O . GLY A 1 95 ? -6.182 -13.016 -2.257 1 92.37 95 GLY A O 1
ATOM 745 N N . MET A 1 96 ? -5.184 -12.9 -4.217 1 94.11 96 MET A N 1
ATOM 746 C CA . MET A 1 96 ? -4.869 -11.48 -4.081 1 94.11 96 MET A CA 1
ATOM 747 C C . MET A 1 96 ? -6.138 -10.635 -4.118 1 94.11 96 MET A C 1
ATOM 749 O O . MET A 1 96 ? -6.216 -9.595 -3.461 1 94.11 96 MET A O 1
ATOM 753 N N . LEU A 1 97 ? -7.083 -11.154 -4.917 1 95.24 97 LEU A N 1
ATOM 754 C CA . LEU A 1 97 ? -8.373 -10.473 -4.909 1 95.24 97 LEU A CA 1
ATOM 755 C C . LEU A 1 97 ? -9.017 -10.544 -3.528 1 95.24 97 LEU A C 1
ATOM 757 O O . LEU A 1 97 ? -9.584 -9.558 -3.051 1 95.24 97 LEU A O 1
ATOM 761 N N . ALA A 1 98 ? -8.945 -11.672 -2.884 1 96.62 98 ALA A N 1
ATOM 762 C CA . ALA A 1 98 ? -9.498 -11.815 -1.539 1 96.62 98 ALA A CA 1
ATOM 763 C C . ALA A 1 98 ? -8.783 -10.898 -0.552 1 96.62 98 ALA A C 1
ATOM 765 O O . ALA A 1 98 ? -9.42 -10.279 0.304 1 96.62 98 ALA A O 1
ATOM 766 N N . VAL A 1 99 ? -7.492 -10.771 -0.647 1 97.75 99 VAL A N 1
ATOM 767 C CA . VAL A 1 99 ? -6.723 -9.876 0.211 1 97.75 99 VAL A CA 1
ATOM 768 C C . VAL A 1 99 ? -7.095 -8.426 -0.088 1 97.75 99 VAL A C 1
ATOM 770 O O . VAL A 1 99 ? -7.236 -7.613 0.828 1 97.75 99 VAL A O 1
ATOM 773 N N . GLY A 1 100 ? -7.242 -8.104 -1.349 1 98.05 100 GLY A N 1
ATOM 774 C CA . GLY A 1 100 ? -7.695 -6.775 -1.726 1 98.05 100 GLY A CA 1
ATOM 775 C C . GLY A 1 100 ? -9.027 -6.4 -1.104 1 98.05 100 GLY A C 1
ATOM 776 O O . GLY A 1 100 ? -9.23 -5.252 -0.703 1 98.05 100 GLY A O 1
ATOM 777 N N . ALA A 1 101 ? -9.91 -7.355 -1.053 1 98.49 101 ALA A N 1
ATOM 778 C CA . ALA A 1 101 ? -11.195 -7.114 -0.403 1 98.49 101 ALA A CA 1
ATOM 779 C C . ALA A 1 101 ? -11.005 -6.729 1.062 1 98.49 101 ALA A C 1
ATOM 781 O O . ALA A 1 101 ? -11.63 -5.784 1.548 1 98.49 101 ALA A O 1
ATOM 782 N N . ALA A 1 102 ? -10.176 -7.465 1.741 1 98.7 102 ALA A N 1
ATOM 783 C CA . ALA A 1 102 ? -9.9 -7.163 3.143 1 98.7 102 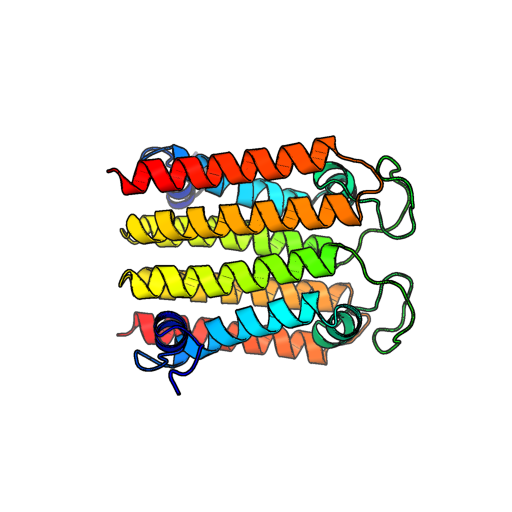ALA A CA 1
ATOM 784 C C . ALA A 1 102 ? -9.275 -5.779 3.294 1 98.7 102 ALA A C 1
ATOM 786 O O . ALA A 1 102 ? -9.603 -5.041 4.226 1 98.7 102 ALA A O 1
ATOM 787 N N . MET A 1 103 ? -8.352 -5.377 2.385 1 98.66 103 MET A N 1
ATOM 788 C CA . MET A 1 103 ? -7.734 -4.055 2.43 1 98.66 103 MET A CA 1
ATOM 789 C C . MET A 1 103 ? -8.778 -2.96 2.234 1 98.66 103 MET A C 1
ATOM 791 O O . MET A 1 103 ? -8.713 -1.912 2.88 1 98.66 103 MET A O 1
ATOM 795 N N . SER A 1 104 ? -9.741 -3.206 1.373 1 98.63 104 SER A N 1
ATOM 796 C CA . SER A 1 104 ? -10.783 -2.213 1.135 1 98.63 104 SER A CA 1
ATOM 797 C C . SER A 1 104 ? -11.679 -2.047 2.358 1 98.63 104 SER A C 1
ATOM 799 O O . SER A 1 104 ? -12.149 -0.945 2.645 1 98.63 104 SER A O 1
ATOM 801 N N . VAL A 1 105 ? -11.958 -3.12 3.112 1 98.77 105 VAL A N 1
ATOM 802 C CA . VAL A 1 105 ? -12.667 -3.01 4.383 1 98.77 105 VAL A CA 1
ATOM 803 C C . VAL A 1 105 ? -11.846 -2.174 5.362 1 98.77 105 VAL A C 1
ATOM 805 O O . VAL A 1 105 ? -12.393 -1.336 6.084 1 98.77 105 VAL A O 1
ATOM 808 N N . GLY A 1 106 ? -10.541 -2.411 5.404 1 98.73 106 GLY A N 1
ATOM 809 C CA . GLY A 1 106 ? -9.666 -1.577 6.213 1 98.73 106 GLY A CA 1
ATOM 810 C C . GLY A 1 106 ? -9.766 -0.102 5.873 1 98.73 106 GLY A C 1
ATOM 811 O O . GLY A 1 106 ? -9.813 0.745 6.768 1 98.73 106 GLY A O 1
ATOM 812 N N . ASP A 1 107 ? -9.82 0.241 4.56 1 98.56 107 ASP A N 1
ATOM 813 C CA . ASP A 1 107 ? -9.98 1.627 4.131 1 98.56 107 ASP A CA 1
ATOM 814 C C . ASP A 1 107 ? -11.295 2.212 4.641 1 98.56 107 ASP A C 1
ATOM 816 O O . ASP A 1 107 ? -11.346 3.373 5.052 1 98.56 107 ASP A O 1
ATOM 820 N N . ALA A 1 108 ? -12.366 1.425 4.546 1 98.68 108 ALA A N 1
ATOM 821 C CA . ALA A 1 108 ? -13.658 1.88 5.053 1 98.68 108 ALA A CA 1
ATOM 822 C C . ALA A 1 108 ? -13.571 2.238 6.534 1 98.68 108 ALA A C 1
ATOM 824 O O . ALA A 1 108 ? -14.141 3.241 6.971 1 98.68 108 ALA A O 1
ATOM 825 N N . VAL A 1 109 ? -12.872 1.431 7.326 1 98.62 109 VAL A N 1
ATOM 826 C CA . VAL A 1 109 ? -12.696 1.678 8.753 1 98.62 109 VAL A CA 1
ATOM 827 C C . VAL A 1 109 ? -11.914 2.973 8.961 1 98.62 109 VAL A C 1
ATOM 829 O O . VAL A 1 109 ? -12.278 3.797 9.802 1 98.62 109 VAL A O 1
ATOM 832 N N . VAL A 1 110 ? -10.852 3.216 8.171 1 98.4 110 VAL A N 1
ATOM 833 C CA . VAL A 1 110 ? -10.052 4.43 8.287 1 98.4 110 VAL A CA 1
ATOM 834 C C . VAL A 1 110 ? -10.922 5.652 7.999 1 98.4 110 VAL A C 1
ATOM 836 O O . VAL A 1 110 ? -10.864 6.648 8.724 1 98.4 110 VAL A O 1
ATOM 839 N N . VAL A 1 111 ? -11.732 5.59 6.98 1 97.84 111 VAL A N 1
ATOM 840 C CA . VAL A 1 111 ? -12.572 6.726 6.613 1 97.84 111 VAL A CA 1
ATOM 841 C C . VAL A 1 111 ? -13.656 6.928 7.669 1 97.84 111 VAL A C 1
ATOM 843 O O . VAL A 1 111 ? -14.014 8.064 7.991 1 97.84 111 VAL A O 1
ATOM 846 N N . ALA A 1 112 ? -14.205 5.849 8.215 1 97.87 112 ALA A N 1
ATOM 847 C CA . ALA A 1 112 ? -15.207 5.971 9.271 1 97.87 112 ALA A CA 1
ATOM 848 C C . ALA A 1 112 ? -14.632 6.682 10.493 1 97.87 112 ALA A C 1
ATOM 850 O O . ALA A 1 112 ? -15.328 7.46 11.15 1 97.87 112 ALA A O 1
ATOM 851 N N . LEU A 1 113 ? -13.368 6.513 10.789 1 96.85 113 LEU A N 1
ATOM 852 C CA . LEU A 1 113 ? -12.756 7.033 12.007 1 96.85 113 LEU A CA 1
ATOM 853 C C . LEU A 1 113 ? -12.189 8.43 11.777 1 96.85 113 LEU A C 1
ATOM 855 O O . LEU A 1 113 ? -12.201 9.266 12.683 1 96.85 113 LEU A O 1
ATOM 859 N N . PHE A 1 114 ? -11.803 8.675 10.547 1 96.05 114 PHE A N 1
ATOM 860 C CA . PHE A 1 114 ? -11.014 9.886 10.358 1 96.05 114 PHE A CA 1
ATOM 861 C C . PHE A 1 114 ? -11.63 10.771 9.281 1 96.05 114 PHE A C 1
ATOM 863 O O . PHE A 1 114 ? -11.166 11.889 9.048 1 96.05 114 PHE A O 1
ATOM 870 N N . GLY A 1 115 ? -12.626 10.322 8.542 1 94.62 115 GLY A N 1
ATOM 871 C CA . GLY A 1 115 ? -13.208 11.033 7.415 1 94.62 115 GLY A CA 1
ATOM 872 C C . GLY A 1 115 ? -14.161 12.136 7.833 1 94.62 115 GLY A C 1
ATOM 873 O O . GLY A 1 115 ? -14.672 12.875 6.989 1 94.62 115 GLY A O 1
ATOM 874 N N . ARG A 1 116 ? -14.415 12.256 9.095 1 91.34 116 ARG A N 1
ATOM 875 C CA . ARG A 1 116 ? -15.2 13.358 9.64 1 91.34 116 ARG A CA 1
ATOM 876 C C . ARG A 1 116 ? -16.606 13.373 9.049 1 91.34 116 ARG A C 1
ATOM 878 O O . ARG A 1 116 ? -17.069 14.407 8.562 1 91.34 116 ARG A O 1
ATOM 885 N N . GLY A 1 117 ? -17.313 12.197 8.921 1 89.43 117 GLY A N 1
ATOM 886 C CA . GLY A 1 117 ? -18.71 12.082 8.533 1 89.43 117 GLY A CA 1
ATOM 887 C C . GLY A 1 117 ? -18.897 11.815 7.052 1 89.43 117 GLY A C 1
ATOM 888 O O . GLY A 1 117 ? -20.021 11.853 6.546 1 89.43 117 GLY A O 1
ATOM 889 N N . LYS A 1 118 ? -17.869 11.571 6.332 1 89.3 118 LYS A N 1
ATOM 890 C CA . LYS A 1 118 ? -17.975 11.229 4.916 1 89.3 118 LYS A CA 1
ATOM 891 C C . LYS A 1 118 ? -18.411 9.779 4.732 1 89.3 118 LYS A C 1
ATOM 893 O O . LYS A 1 118 ? -17.727 8.999 4.067 1 89.3 118 LYS A O 1
ATOM 898 N N . TYR A 1 119 ? -19.594 9.45 5.027 1 93.5 119 TYR A N 1
ATOM 899 C CA . TYR A 1 119 ? -20.081 8.075 5.055 1 93.5 119 TYR A CA 1
ATOM 900 C C . TYR A 1 119 ? -20.277 7.537 3.643 1 93.5 119 TYR A C 1
ATOM 902 O O . TYR A 1 119 ? -20.236 6.324 3.423 1 93.5 119 TYR A O 1
ATOM 910 N N . SER A 1 120 ? -20.519 8.455 2.708 1 95.42 120 SER A N 1
ATOM 911 C CA . SER A 1 120 ? -20.602 8.001 1.324 1 95.42 120 SER A CA 1
ATOM 912 C C . SER A 1 120 ? -19.316 7.303 0.893 1 95.42 120 SER A C 1
ATOM 914 O O . SER A 1 120 ? -19.354 6.337 0.128 1 95.42 120 SER A O 1
ATOM 916 N N . MET A 1 121 ? -18.233 7.74 1.407 1 96.13 121 MET A N 1
ATOM 917 C CA . MET A 1 121 ? -16.965 7.12 1.03 1 96.13 121 MET A CA 1
ATOM 918 C C . MET A 1 121 ? -16.743 5.824 1.802 1 96.13 121 MET A C 1
ATOM 920 O O . MET A 1 121 ? -16.061 4.918 1.32 1 96.13 121 MET A O 1
ATOM 924 N N . VAL A 1 122 ? -17.251 5.662 2.996 1 97.98 122 VAL A N 1
ATOM 925 C CA . VAL A 1 122 ? -17.255 4.373 3.678 1 97.98 122 VAL A CA 1
ATOM 926 C C . VAL A 1 122 ? -17.98 3.337 2.822 1 97.98 122 VAL A C 1
ATOM 928 O O . VAL A 1 122 ? -17.461 2.243 2.588 1 97.98 122 VAL A O 1
ATOM 931 N N . LEU A 1 123 ? -19.142 3.774 2.294 1 98.05 123 LEU A N 1
ATOM 932 C CA . LEU A 1 123 ? -19.943 2.884 1.461 1 98.05 123 LEU A CA 1
ATOM 933 C C . LEU A 1 123 ? -19.205 2.535 0.173 1 98.05 123 LEU A C 1
ATOM 935 O O . LEU A 1 123 ? -19.273 1.397 -0.297 1 98.05 123 LEU A O 1
ATOM 939 N N . TRP A 1 124 ? -18.538 3.508 -0.344 1 97.17 124 TRP A N 1
ATOM 940 C CA . TRP A 1 124 ? -17.774 3.267 -1.564 1 97.17 124 TRP A CA 1
ATOM 941 C C . TRP A 1 124 ? -16.703 2.207 -1.335 1 97.17 124 TRP A C 1
ATOM 943 O O . TRP A 1 124 ? -16.564 1.273 -2.129 1 97.17 124 TRP A O 1
ATOM 953 N N . HIS A 1 125 ? -15.943 2.267 -0.279 1 98.03 125 HIS A N 1
ATOM 954 C CA . HIS A 1 125 ? -14.899 1.288 0.003 1 98.03 125 HIS A CA 1
ATOM 955 C C . HIS A 1 125 ? -15.494 -0.093 0.257 1 98.03 125 HIS A C 1
ATOM 957 O O . HIS A 1 125 ? -14.905 -1.107 -0.125 1 98.03 125 HIS A O 1
ATOM 963 N N . LEU A 1 126 ? -16.684 -0.158 0.87 1 98.59 126 LEU A N 1
ATOM 964 C CA . LEU A 1 126 ? -17.336 -1.441 1.107 1 98.59 126 LEU A CA 1
ATOM 965 C C . LEU A 1 126 ? -17.834 -2.048 -0.2 1 98.59 126 LEU A C 1
ATOM 967 O O . LEU A 1 126 ? -17.81 -3.269 -0.371 1 98.59 126 LEU A O 1
ATOM 971 N N . LEU A 1 127 ? -18.273 -1.193 -1.128 1 97.7 127 LEU A N 1
ATOM 972 C CA . LEU A 1 127 ? -18.67 -1.68 -2.445 1 97.7 127 LEU A CA 1
ATOM 973 C C . LEU A 1 127 ? -17.472 -2.245 -3.199 1 97.7 127 LEU A C 1
ATOM 975 O O . LEU A 1 127 ? -17.587 -3.267 -3.88 1 97.7 127 LEU A O 1
ATOM 979 N N . VAL A 1 128 ? -16.365 -1.562 -3.102 1 96.14 128 VAL A N 1
ATOM 980 C CA . VAL A 1 128 ? -15.142 -2.063 -3.722 1 96.14 128 VAL A CA 1
ATOM 981 C C . VAL A 1 128 ? -14.762 -3.406 -3.103 1 96.14 128 VAL A C 1
ATOM 983 O O . VAL A 1 128 ? -14.397 -4.344 -3.817 1 96.14 128 VAL A O 1
ATOM 986 N N . ALA A 1 129 ? -14.866 -3.498 -1.747 1 98.09 129 ALA A N 1
ATOM 987 C CA . ALA A 1 129 ? -14.601 -4.766 -1.073 1 98.09 129 ALA A CA 1
ATOM 988 C C . ALA A 1 129 ? -15.507 -5.871 -1.608 1 98.09 129 ALA A C 1
ATOM 990 O O . ALA A 1 129 ? -15.056 -6.996 -1.837 1 98.09 129 ALA A O 1
ATOM 991 N N . LEU A 1 130 ? -16.756 -5.559 -1.814 1 97.72 130 LEU A N 1
ATOM 992 C CA . LEU A 1 130 ? -17.716 -6.524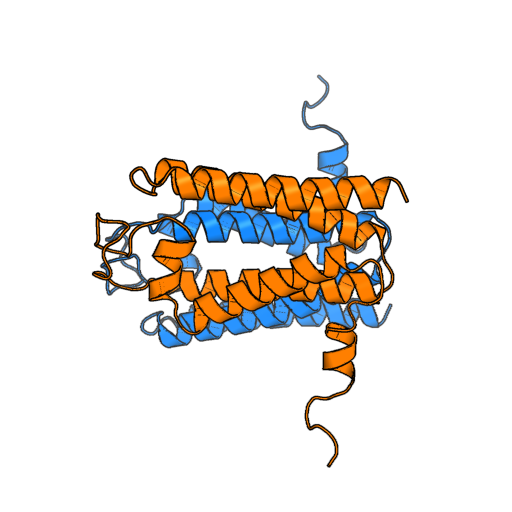 -2.34 1 97.72 130 LEU A CA 1
ATOM 993 C C . LEU A 1 130 ? -17.34 -6.946 -3.757 1 97.72 130 LEU A C 1
ATOM 995 O O . LEU A 1 130 ? -17.474 -8.118 -4.116 1 97.72 130 LEU A O 1
ATOM 999 N N . TYR A 1 131 ? -16.925 -5.975 -4.539 1 94.78 131 TYR A N 1
ATOM 1000 C CA . TYR A 1 131 ? -16.513 -6.279 -5.905 1 94.78 131 TYR A CA 1
ATOM 1001 C C . TYR A 1 131 ? -15.311 -7.216 -5.916 1 94.78 131 TYR A C 1
ATOM 1003 O O . TYR A 1 131 ? -15.303 -8.217 -6.636 1 94.78 131 TYR A O 1
ATOM 1011 N N . PHE A 1 132 ? -14.264 -6.906 -5.136 1 95.91 132 PHE A N 1
ATOM 1012 C CA . PHE A 1 132 ? -13.102 -7.777 -5.008 1 95.91 132 PHE A CA 1
ATOM 1013 C C . PHE A 1 132 ? -13.519 -9.176 -4.57 1 95.91 132 PHE A C 1
ATOM 1015 O O . PHE A 1 132 ? -13.069 -10.171 -5.142 1 95.91 132 PHE A O 1
ATOM 1022 N N . SER A 1 133 ? -14.361 -9.294 -3.608 1 96.29 133 SER A N 1
ATOM 1023 C CA . SER A 1 133 ? -14.811 -10.573 -3.068 1 96.29 133 SER A CA 1
ATOM 1024 C C . SER A 1 133 ? -15.628 -11.349 -4.095 1 96.29 133 SER A C 1
ATOM 1026 O O . SER A 1 133 ? -15.506 -12.572 -4.197 1 96.29 133 SER A O 1
ATOM 1028 N N . GLY A 1 134 ? -16.517 -10.605 -4.718 1 93.94 134 GLY A N 1
ATOM 1029 C CA . GLY A 1 134 ? -17.308 -11.247 -5.756 1 93.94 134 GLY A CA 1
ATOM 1030 C C . GLY A 1 134 ? -16.462 -11.854 -6.86 1 93.94 134 GLY A C 1
ATOM 1031 O O . GLY A 1 134 ? -16.7 -12.989 -7.277 1 93.94 134 GLY A O 1
ATOM 1032 N N . MET A 1 135 ? -15.473 -11.131 -7.273 1 91.49 135 MET A N 1
ATOM 1033 C CA . MET A 1 135 ? -14.576 -11.635 -8.309 1 91.49 135 MET A CA 1
ATOM 1034 C C . MET A 1 135 ? -13.786 -12.839 -7.807 1 91.49 135 MET A C 1
ATOM 1036 O O . MET A 1 135 ? -13.591 -13.809 -8.542 1 91.49 135 MET A O 1
ATOM 1040 N N . ALA A 1 136 ? -13.265 -12.739 -6.603 1 92.3 136 ALA A N 1
ATOM 1041 C CA . ALA A 1 136 ? -12.563 -13.883 -6.027 1 92.3 136 ALA A CA 1
ATOM 1042 C C . ALA A 1 136 ? -13.466 -15.113 -5.98 1 92.3 136 ALA A C 1
ATOM 1044 O O . ALA A 1 136 ? -13.037 -16.219 -6.317 1 92.3 136 ALA A O 1
ATOM 1045 N N . TYR A 1 137 ? -14.698 -14.914 -5.547 1 93.35 137 TYR A N 1
ATOM 1046 C CA . TYR A 1 137 ? -15.661 -16.005 -5.443 1 93.35 137 TYR A CA 1
ATOM 1047 C C . TYR A 1 137 ? -15.922 -16.633 -6.807 1 93.35 137 TYR A C 1
ATOM 1049 O O . TYR A 1 137 ? -15.875 -17.856 -6.954 1 93.35 137 TYR A O 1
ATOM 1057 N N . LEU A 1 138 ? -16.19 -15.811 -7.803 1 89.6 138 LEU A N 1
ATOM 1058 C CA . LEU A 1 138 ? -16.487 -16.307 -9.142 1 89.6 138 LEU A CA 1
ATOM 1059 C C . LEU A 1 138 ? -15.301 -17.077 -9.712 1 89.6 138 LEU A C 1
ATOM 1061 O O . LEU A 1 138 ? -15.48 -18.117 -10.351 1 89.6 138 LEU A O 1
ATOM 1065 N N . ARG A 1 139 ? -14.13 -16.673 -9.494 1 86.1 139 ARG A N 1
ATOM 1066 C CA . ARG A 1 139 ? -12.931 -17.328 -10.008 1 86.1 139 ARG A CA 1
ATOM 1067 C C . ARG A 1 139 ? -12.688 -18.657 -9.3 1 86.1 139 ARG A C 1
ATOM 1069 O O . ARG A 1 139 ? -12.124 -19.584 -9.885 1 86.1 139 ARG A O 1
ATOM 1076 N N . SER A 1 140 ? -13.065 -18.668 -8.054 1 85.88 140 SER A N 1
ATOM 1077 C CA . SER A 1 140 ? -12.851 -19.89 -7.285 1 85.88 140 SER A CA 1
ATOM 1078 C C . SER A 1 140 ? -13.826 -20.985 -7.704 1 85.88 140 SER A C 1
ATOM 1080 O O . SER A 1 140 ? -13.609 -22.162 -7.41 1 85.88 140 SER A O 1
ATOM 1082 N N . GLN A 1 141 ? -14.907 -20.518 -8.334 1 82.58 141 GLN A N 1
ATOM 1083 C CA . GLN A 1 141 ? -15.888 -21.479 -8.828 1 82.58 141 GLN A CA 1
ATOM 1084 C C . GLN A 1 141 ? -15.501 -21.998 -10.21 1 82.58 141 GLN A C 1
ATOM 1086 O O . GLN A 1 141 ? -16.079 -22.972 -10.697 1 82.58 141 GLN A O 1
ATOM 1091 N N . SER A 1 142 ? -14.493 -21.468 -10.922 1 67.37 142 SER A N 1
ATOM 1092 C CA . SER A 1 142 ? -14.116 -21.887 -12.269 1 67.37 142 SER A CA 1
ATOM 1093 C C . SER A 1 142 ? -12.923 -22.837 -12.239 1 67.37 142 SER A C 1
ATOM 1095 O O . SER A 1 142 ? -12.792 -23.704 -13.105 1 67.37 142 SER A O 1
ATOM 1097 N N . MET B 1 1 ? -2.519 -28.488 26.755 1 21.48 1 MET B N 1
ATOM 1098 C CA . MET B 1 1 ? -2.777 -27.065 26.555 1 21.48 1 MET B CA 1
ATOM 1099 C C . MET B 1 1 ? -2.548 -26.67 25.1 1 21.48 1 MET B C 1
ATOM 1101 O O . MET B 1 1 ? -1.438 -26.808 24.582 1 21.48 1 MET B O 1
ATOM 1105 N N . ILE B 1 2 ? -3.462 -26.893 24.216 1 31.78 2 ILE B N 1
ATOM 1106 C CA . ILE B 1 2 ? -3.531 -26.662 22.777 1 31.78 2 ILE B CA 1
ATOM 1107 C C . ILE B 1 2 ? -3.221 -25.198 22.474 1 31.78 2 ILE B C 1
ATOM 1109 O O . ILE B 1 2 ? -3.809 -24.295 23.076 1 31.78 2 ILE B O 1
ATOM 1113 N N . SER B 1 3 ? -1.988 -24.998 22.161 1 39.2 3 SER B N 1
ATOM 1114 C CA . SER B 1 3 ? -1.61 -23.622 21.853 1 39.2 3 SER B CA 1
ATOM 1115 C C . SER B 1 3 ? -2.66 -22.942 20.981 1 39.2 3 SER B C 1
ATOM 1117 O O . SER B 1 3 ? -3.123 -23.519 19.995 1 39.2 3 SER B O 1
ATOM 1119 N N . PRO B 1 4 ? -3.384 -21.992 21.45 1 44.02 4 PRO B N 1
ATOM 1120 C CA . PRO B 1 4 ? -4.51 -21.302 20.817 1 44.02 4 PRO B CA 1
ATOM 1121 C C . PRO B 1 4 ? -4.161 -20.742 19.44 1 44.02 4 PRO B C 1
ATOM 1123 O O . PRO B 1 4 ? -4.989 -20.08 18.811 1 44.02 4 PRO B O 1
ATOM 1126 N N . ILE B 1 5 ? -2.909 -20.748 19.142 1 44.39 5 ILE B N 1
ATOM 1127 C CA . ILE B 1 5 ? -2.607 -20.218 17.817 1 44.39 5 ILE B CA 1
ATOM 1128 C C . ILE B 1 5 ? -2.919 -21.272 16.757 1 44.39 5 ILE B C 1
ATOM 1130 O O . ILE B 1 5 ? -2.396 -22.388 16.809 1 44.39 5 ILE B O 1
ATOM 1134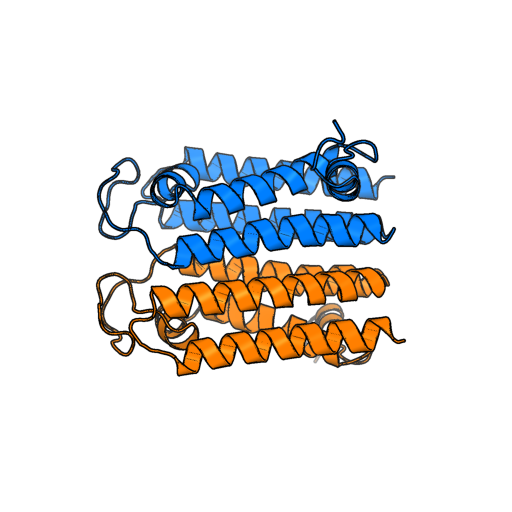 N N . PRO B 1 6 ? -3.865 -21.136 16.07 1 42.57 6 PRO B N 1
ATOM 1135 C CA . PRO B 1 6 ? -4.274 -22.13 15.075 1 42.57 6 PRO B CA 1
ATOM 1136 C C . PRO B 1 6 ? -3.125 -22.563 14.166 1 42.57 6 PRO B C 1
ATOM 1138 O O . PRO B 1 6 ? -2.2 -21.785 13.922 1 42.57 6 PRO B O 1
ATOM 1141 N N . SER B 1 7 ? -2.945 -23.816 13.829 1 41.18 7 SER B N 1
ATOM 1142 C CA . SER B 1 7 ? -1.914 -24.45 13.014 1 41.18 7 SER B CA 1
ATOM 1143 C C . SER B 1 7 ? -1.633 -23.643 11.751 1 41.18 7 SER B C 1
ATOM 1145 O O . SER B 1 7 ? -0.496 -23.599 11.276 1 41.18 7 SER B O 1
ATOM 1147 N N . TRP B 1 8 ? -2.672 -23.122 11.103 1 40.98 8 TRP B N 1
ATOM 1148 C CA . TRP B 1 8 ? -2.469 -22.389 9.858 1 40.98 8 TRP B CA 1
ATOM 1149 C C . TRP B 1 8 ? -1.607 -21.152 10.089 1 40.98 8 TRP B C 1
ATOM 1151 O O . TRP B 1 8 ? -0.941 -20.671 9.169 1 40.98 8 TRP B O 1
ATOM 1161 N N . PHE B 1 9 ? -1.573 -20.575 11.243 1 44.03 9 PHE B N 1
ATOM 1162 C CA . PHE B 1 9 ? -0.667 -19.504 11.638 1 44.03 9 PHE B CA 1
ATOM 1163 C C . PHE B 1 9 ? 0.783 -19.971 11.581 1 44.03 9 PHE B C 1
ATOM 1165 O O . PHE B 1 9 ? 1.645 -19.271 11.046 1 44.03 9 PHE B O 1
ATOM 1172 N N . TRP B 1 10 ? 0.978 -21.122 12.089 1 46.1 10 TRP B N 1
ATOM 1173 C CA . TRP B 1 10 ? 2.314 -21.708 12.049 1 46.1 10 TRP B CA 1
ATOM 1174 C C . TRP B 1 10 ? 2.728 -22.022 10.616 1 46.1 10 TRP B C 1
ATOM 1176 O O . TRP B 1 10 ? 3.899 -21.877 10.255 1 46.1 10 TRP B O 1
ATOM 1186 N N . GLY B 1 11 ? 1.887 -22.64 10.011 1 44.76 11 GLY B N 1
ATOM 1187 C CA . GLY B 1 11 ? 2.145 -22.842 8.594 1 44.76 11 GLY B CA 1
ATOM 1188 C C . GLY B 1 11 ? 2.471 -21.556 7.858 1 44.76 11 GLY B C 1
ATOM 1189 O O . GLY B 1 11 ? 3.333 -21.54 6.977 1 44.76 11 GLY B O 1
ATOM 1190 N N . PHE B 1 12 ? 1.652 -20.582 8.153 1 46.36 12 PHE B N 1
ATOM 1191 C CA . PHE B 1 12 ? 1.968 -19.241 7.675 1 46.36 12 PHE B CA 1
ATOM 1192 C C . PHE B 1 12 ? 3.395 -18.856 8.046 1 46.36 12 PHE B C 1
ATOM 1194 O O . PHE B 1 12 ? 4.094 -18.211 7.261 1 46.36 12 PHE B O 1
ATOM 1201 N N . LEU B 1 13 ? 3.727 -19.275 9.226 1 43.16 13 LEU B N 1
ATOM 1202 C CA . LEU B 1 13 ? 5.081 -19.021 9.705 1 43.16 13 LEU B CA 1
ATOM 1203 C C . LEU B 1 13 ? 6.029 -20.133 9.27 1 43.16 13 LEU B C 1
ATOM 1205 O O . LEU B 1 13 ? 7.232 -20.067 9.534 1 43.16 13 LEU B O 1
ATOM 1209 N N . ASP B 1 14 ? 5.398 -21.257 9.004 1 39.7 14 ASP B N 1
ATOM 1210 C CA . ASP B 1 14 ? 6.304 -22.321 8.582 1 39.7 14 ASP B CA 1
ATOM 1211 C C . ASP B 1 14 ? 7.216 -21.849 7.451 1 39.7 14 ASP B C 1
ATOM 1213 O O . ASP B 1 14 ? 6.795 -21.78 6.295 1 39.7 14 ASP B O 1
ATOM 1217 N N . TYR B 1 15 ? 8.143 -21.212 7.876 1 40.77 15 TYR B N 1
ATOM 1218 C CA . TYR B 1 15 ? 9.358 -20.714 7.241 1 40.77 15 TYR B CA 1
ATOM 1219 C C . TYR B 1 15 ? 10.058 -21.819 6.46 1 40.77 15 TYR B C 1
ATOM 1221 O O . TYR B 1 15 ? 11.165 -21.625 5.953 1 40.77 15 TYR B O 1
ATOM 1229 N N . ASN B 1 16 ? 9.638 -22.969 6.609 1 37.36 16 ASN B N 1
ATOM 1230 C CA . ASN B 1 16 ? 10.524 -23.992 6.062 1 37.36 16 ASN B CA 1
ATOM 1231 C C . ASN B 1 16 ? 10.76 -23.789 4.568 1 37.36 16 ASN B C 1
ATOM 1233 O O . ASN B 1 16 ? 11.625 -24.439 3.978 1 37.36 16 ASN B O 1
ATOM 1237 N N . SER B 1 17 ? 9.764 -23.783 3.758 1 40.07 17 SER B N 1
ATOM 1238 C CA . SER B 1 17 ? 10.286 -23.765 2.395 1 40.07 17 SER B CA 1
ATOM 1239 C C . SER B 1 17 ? 11.233 -22.59 2.182 1 40.07 17 SER B C 1
ATOM 1241 O O . SER B 1 17 ? 11.224 -21.63 2.955 1 40.07 17 SER B O 1
ATOM 1243 N N . CYS B 1 18 ? 11.891 -22.272 1.017 1 44.14 18 CYS B N 1
ATOM 1244 C CA . CYS B 1 18 ? 13.015 -21.351 0.89 1 44.14 18 CYS B CA 1
ATOM 1245 C C . CYS B 1 18 ? 12.743 -20.051 1.638 1 44.14 18 CYS B C 1
ATOM 1247 O O . CYS B 1 18 ? 11.774 -19.351 1.341 1 44.14 18 CYS B O 1
ATOM 1249 N N . SER B 1 19 ? 13.169 -19.918 3.102 1 55.03 19 SER B N 1
ATOM 1250 C CA . SER B 1 19 ? 13.115 -19.046 4.271 1 55.03 19 SER B CA 1
ATOM 1251 C C . SER B 1 19 ? 13.203 -17.578 3.869 1 55.03 19 SER B C 1
ATOM 1253 O O . SER B 1 19 ? 12.618 -16.713 4.525 1 55.03 19 SER B O 1
ATOM 1255 N N . PHE B 1 20 ? 13.746 -17.438 2.689 1 61.79 20 PHE B N 1
ATOM 1256 C CA . PHE B 1 20 ? 14.137 -16.066 2.391 1 61.79 20 PHE B CA 1
ATOM 1257 C C . PHE B 1 20 ? 12.918 -15.218 2.048 1 61.79 20 PHE B C 1
ATOM 1259 O O . PHE B 1 20 ? 12.71 -14.154 2.634 1 61.79 20 PHE B O 1
ATOM 1266 N N . PRO B 1 21 ? 12.083 -15.872 1.294 1 70.72 21 PRO B N 1
ATOM 1267 C CA . PRO B 1 21 ? 10.882 -15.071 1.045 1 70.72 21 PRO B CA 1
ATOM 1268 C C . PRO B 1 21 ? 9.976 -14.97 2.27 1 70.72 21 PRO B C 1
ATOM 1270 O O . PRO B 1 21 ? 9.236 -13.994 2.416 1 70.72 21 PRO B O 1
ATOM 1273 N N . ALA B 1 22 ? 10.195 -15.89 3.115 1 80.36 22 ALA B N 1
ATOM 1274 C CA . ALA B 1 22 ? 9.409 -15.855 4.346 1 80.36 22 ALA B CA 1
ATOM 1275 C C . ALA B 1 22 ? 9.778 -14.644 5.198 1 80.36 22 ALA B C 1
ATOM 1277 O O . ALA B 1 22 ? 8.912 -14.037 5.832 1 80.36 22 ALA B O 1
ATOM 1278 N N . LEU B 1 23 ? 10.998 -14.344 5.179 1 83.63 23 LEU B N 1
ATOM 1279 C CA . LEU B 1 23 ? 11.452 -13.186 5.942 1 83.63 23 LEU B CA 1
ATOM 1280 C C . LEU B 1 23 ? 10.823 -11.903 5.408 1 83.63 23 LEU B C 1
ATOM 1282 O O . LEU B 1 23 ? 10.347 -11.071 6.184 1 83.63 23 LEU B O 1
ATOM 1286 N N . ILE B 1 24 ? 10.736 -11.773 4.128 1 88.06 24 ILE B N 1
ATOM 1287 C CA . ILE B 1 24 ? 10.223 -10.552 3.516 1 88.06 24 ILE B CA 1
ATOM 1288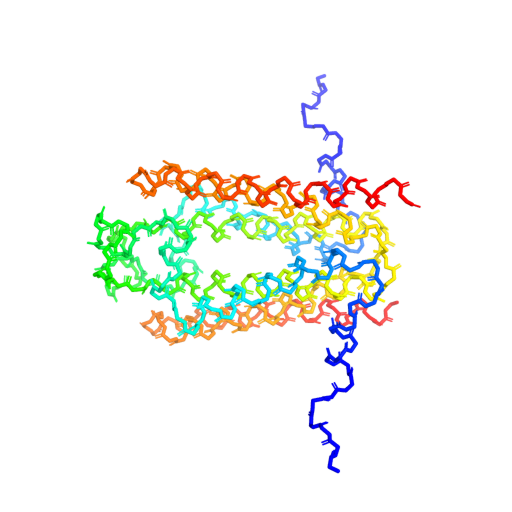 C C . ILE B 1 24 ? 8.73 -10.416 3.809 1 88.06 24 ILE B C 1
ATOM 1290 O O . ILE B 1 24 ? 8.263 -9.343 4.196 1 88.06 24 ILE B O 1
ATOM 1294 N N . ARG B 1 25 ? 8.065 -11.536 3.702 1 90.91 25 ARG B N 1
ATOM 1295 C CA . ARG B 1 25 ? 6.638 -11.527 4.008 1 90.91 25 ARG B CA 1
ATOM 1296 C C . ARG B 1 25 ? 6.391 -11.126 5.458 1 90.91 25 ARG B C 1
ATOM 1298 O O . ARG B 1 25 ? 5.503 -10.321 5.743 1 90.91 25 ARG B O 1
ATOM 1305 N N . THR B 1 26 ? 7.162 -11.655 6.308 1 91.16 26 THR B N 1
ATOM 1306 C CA . THR B 1 26 ? 7.014 -11.397 7.736 1 91.16 26 THR B CA 1
ATOM 1307 C C . THR B 1 26 ? 7.347 -9.943 8.06 1 91.16 26 THR B C 1
ATOM 1309 O O . THR B 1 26 ? 6.646 -9.3 8.844 1 91.16 26 THR B O 1
ATOM 1312 N N . VAL B 1 27 ? 8.351 -9.444 7.465 1 90.68 27 VAL B N 1
ATOM 1313 C CA . VAL B 1 27 ? 8.754 -8.062 7.702 1 90.68 27 VAL B CA 1
ATOM 1314 C C . VAL B 1 27 ? 7.659 -7.114 7.218 1 90.68 27 VAL B C 1
ATOM 1316 O O . VAL B 1 27 ? 7.35 -6.122 7.882 1 90.68 27 VAL B O 1
ATOM 1319 N N . CYS B 1 28 ? 7.039 -7.419 6.047 1 95.07 28 CYS B N 1
ATOM 1320 C CA . CYS B 1 28 ? 5.951 -6.589 5.542 1 95.07 28 CYS B CA 1
ATOM 1321 C C . CYS B 1 28 ? 4.781 -6.569 6.519 1 95.07 28 CYS B C 1
ATOM 1323 O O . CYS B 1 28 ? 4.256 -5.502 6.842 1 95.07 28 CYS B O 1
ATOM 1325 N N . ILE B 1 29 ? 4.476 -7.686 7.055 1 96.23 29 ILE B N 1
ATOM 1326 C CA . ILE B 1 29 ? 3.333 -7.793 7.955 1 96.23 29 ILE B CA 1
ATOM 1327 C C . ILE B 1 29 ? 3.642 -7.081 9.269 1 96.23 29 ILE B C 1
ATOM 1329 O O . ILE B 1 29 ? 2.821 -6.312 9.775 1 96.23 29 ILE B O 1
ATOM 1333 N N . ILE B 1 30 ? 4.838 -7.252 9.805 1 95.12 30 ILE B N 1
ATOM 1334 C CA . ILE B 1 30 ? 5.217 -6.63 11.069 1 95.12 30 ILE B CA 1
ATOM 1335 C C . ILE B 1 30 ? 5.258 -5.113 10.905 1 95.12 30 ILE B C 1
ATOM 1337 O O . ILE B 1 30 ? 4.792 -4.375 11.778 1 95.12 30 ILE B O 1
ATOM 1341 N N . ARG B 1 31 ? 5.819 -4.71 9.825 1 96.05 31 ARG B N 1
ATOM 1342 C CA . ARG B 1 31 ? 5.85 -3.273 9.569 1 96.05 31 ARG B CA 1
ATOM 1343 C C . ARG B 1 31 ? 4.438 -2.706 9.461 1 96.05 31 ARG B C 1
ATOM 1345 O O . ARG B 1 31 ? 4.164 -1.611 9.956 1 96.05 31 ARG B O 1
ATOM 1352 N N . GLY B 1 32 ? 3.593 -3.409 8.752 1 98 32 GLY B N 1
ATOM 1353 C CA . GLY B 1 32 ? 2.208 -2.974 8.657 1 98 32 GLY B CA 1
ATOM 1354 C C . GLY B 1 32 ? 1.516 -2.885 10.004 1 98 32 GLY B C 1
ATOM 1355 O O . GLY B 1 32 ? 0.792 -1.924 10.273 1 98 32 GLY B O 1
ATOM 1356 N N . ILE B 1 33 ? 1.733 -3.829 10.84 1 97.57 33 ILE B N 1
ATOM 1357 C CA . ILE B 1 33 ? 1.154 -3.829 12.178 1 97.57 33 ILE B CA 1
ATOM 1358 C C . ILE B 1 33 ? 1.688 -2.64 12.972 1 97.57 33 ILE B C 1
ATOM 1360 O O . ILE B 1 33 ? 0.933 -1.966 13.677 1 97.57 33 ILE B O 1
ATOM 1364 N N . ARG B 1 34 ? 2.901 -2.323 12.875 1 97.41 34 ARG B N 1
ATOM 1365 C CA . ARG B 1 34 ? 3.504 -1.195 13.578 1 97.41 34 ARG B CA 1
ATOM 1366 C C . ARG B 1 34 ? 2.941 0.129 13.074 1 97.41 34 ARG B C 1
ATOM 1368 O O . ARG B 1 34 ? 2.782 1.077 13.846 1 97.41 34 ARG B O 1
ATOM 1375 N N . ASN B 1 35 ? 2.696 0.209 11.793 1 97.96 35 ASN B N 1
ATOM 1376 C CA . ASN B 1 35 ? 2.052 1.405 11.262 1 97.96 35 ASN B CA 1
ATOM 1377 C C . ASN B 1 35 ? 0.701 1.657 11.927 1 97.96 35 ASN B C 1
ATOM 1379 O O . ASN B 1 35 ? 0.27 2.805 12.051 1 97.96 35 ASN B O 1
ATOM 1383 N N . ILE B 1 36 ? 0.075 0.601 12.397 1 97.69 36 ILE B N 1
ATOM 1384 C CA . ILE B 1 36 ? -1.268 0.714 12.956 1 97.69 36 ILE B CA 1
ATOM 1385 C C . ILE B 1 36 ? -1.181 0.939 14.464 1 97.69 36 ILE B C 1
ATOM 1387 O O . ILE B 1 36 ? -1.899 1.776 15.015 1 97.69 36 ILE B O 1
ATOM 1391 N N . ILE B 1 37 ? -0.22 0.31 15.135 1 97.5 37 ILE B N 1
ATOM 1392 C CA . ILE B 1 37 ? -0.177 0.299 16.593 1 97.5 37 ILE B CA 1
ATOM 1393 C C . ILE B 1 37 ? 0.649 1.482 17.094 1 97.5 37 ILE B C 1
ATOM 1395 O O . ILE B 1 37 ? 0.323 2.084 18.12 1 97.5 37 ILE B O 1
ATOM 1399 N N . THR B 1 38 ? 1.714 1.83 16.493 1 97.18 38 THR B N 1
ATOM 1400 C CA . THR B 1 38 ? 2.581 2.945 16.859 1 97.18 38 THR B CA 1
ATOM 1401 C C . THR B 1 38 ? 2.839 3.847 15.655 1 97.18 38 THR B C 1
ATOM 1403 O O . THR B 1 38 ? 3.991 4.081 15.284 1 97.18 38 THR B O 1
ATOM 1406 N N . PRO B 1 39 ? 1.765 4.39 15.106 1 96.48 39 PRO B N 1
ATOM 1407 C CA . PRO B 1 39 ? 1.883 5.127 13.845 1 96.48 39 PRO B CA 1
ATOM 1408 C C . PRO B 1 39 ? 2.811 6.335 13.953 1 96.48 39 PRO B C 1
ATOM 1410 O O . PRO B 1 39 ? 3.519 6.661 12.997 1 96.48 39 PRO B O 1
ATOM 1413 N N . GLY B 1 40 ? 2.954 7.019 15.106 1 95.51 40 GLY B N 1
ATOM 1414 C CA . GLY B 1 40 ? 3.848 8.155 15.266 1 95.51 40 GLY B CA 1
ATOM 1415 C C . GLY B 1 40 ? 5.31 7.794 15.079 1 95.51 40 GLY B C 1
ATOM 1416 O O . GLY B 1 40 ? 6.071 8.558 14.482 1 95.51 40 GLY B O 1
ATOM 1417 N N . ASN B 1 41 ? 5.673 6.598 15.551 1 94.46 41 ASN B N 1
ATOM 1418 C CA . ASN B 1 41 ? 7.057 6.144 15.469 1 94.46 41 ASN B CA 1
ATOM 1419 C C . ASN B 1 41 ? 7.448 5.792 14.037 1 94.46 41 ASN B C 1
ATOM 1421 O O . ASN B 1 41 ? 8.629 5.819 13.686 1 94.46 41 ASN B O 1
ATOM 1425 N N . GLN B 1 42 ? 6.456 5.539 13.233 1 95.7 42 GLN B N 1
ATOM 1426 C CA . GLN B 1 42 ? 6.747 5.017 11.902 1 95.7 42 GLN B CA 1
ATOM 1427 C C . GLN B 1 42 ? 7.191 6.131 10.959 1 95.7 42 GLN B C 1
ATOM 1429 O O . GLN B 1 42 ? 7.783 5.865 9.911 1 95.7 42 GLN B O 1
ATOM 1434 N N . TYR B 1 43 ? 6.93 7.374 11.355 1 95.47 43 TYR B N 1
ATOM 1435 C CA . TYR B 1 43 ? 7.462 8.488 10.577 1 95.47 43 TYR B CA 1
ATOM 1436 C C . TYR B 1 43 ? 8.986 8.479 10.585 1 95.47 43 TYR B C 1
ATOM 1438 O O . TYR B 1 43 ? 9.619 8.565 9.53 1 95.47 43 TYR B O 1
ATOM 1446 N N . PHE B 1 44 ? 9.507 8.294 11.762 1 92.59 44 PHE B N 1
ATOM 1447 C CA . PHE B 1 44 ? 10.956 8.249 11.918 1 92.59 44 PHE B CA 1
ATOM 1448 C C . PHE B 1 44 ? 11.54 7.036 11.204 1 92.59 44 PHE B C 1
ATOM 1450 O O . PHE B 1 44 ? 12.562 7.143 10.523 1 92.59 44 PHE B O 1
ATOM 1457 N N . GLU B 1 45 ? 10.886 5.897 11.295 1 93.65 45 GLU B N 1
ATOM 1458 C CA . GLU B 1 45 ? 11.378 4.652 10.713 1 93.65 45 GLU B CA 1
ATOM 1459 C C . GLU B 1 45 ? 11.311 4.692 9.189 1 93.65 45 GLU B C 1
ATOM 1461 O O . GLU B 1 45 ? 12.13 4.069 8.51 1 93.65 45 GLU B O 1
ATOM 1466 N N . PHE B 1 46 ? 10.36 5.345 8.753 1 95.79 46 PHE B N 1
ATOM 1467 C CA . PHE B 1 46 ? 10.254 5.471 7.305 1 95.79 46 PHE B CA 1
ATOM 1468 C C . PHE B 1 46 ? 11.208 6.539 6.783 1 95.79 46 PHE B C 1
ATOM 1470 O O . PHE B 1 46 ? 11.743 6.414 5.68 1 95.79 46 PHE B O 1
ATOM 1477 N N . GLY B 1 47 ? 11.369 7.679 7.534 1 95.5 47 GLY B N 1
ATOM 1478 C CA . GLY B 1 47 ? 12.334 8.703 7.166 1 95.5 47 GLY B CA 1
ATOM 1479 C C . GLY B 1 47 ? 11.688 10.015 6.763 1 95.5 47 GLY B C 1
ATOM 1480 O O . GLY B 1 47 ? 12.247 10.769 5.964 1 95.5 47 GLY B O 1
ATOM 1481 N N . VAL B 1 48 ? 10.461 10.355 7.246 1 95.85 48 VAL B N 1
ATOM 1482 C CA . VAL B 1 48 ? 9.803 11.627 6.97 1 95.85 48 VAL B CA 1
ATOM 1483 C C . VAL B 1 48 ? 9.309 12.248 8.275 1 95.85 48 VAL B C 1
ATOM 1485 O O . VAL B 1 48 ? 9.062 11.538 9.252 1 95.85 48 VAL B O 1
ATOM 1488 N N . PRO B 1 49 ? 9.222 13.593 8.315 1 95.01 49 PRO B N 1
ATOM 1489 C CA . PRO B 1 49 ? 8.72 14.216 9.542 1 95.01 49 PRO B CA 1
ATOM 1490 C C . PRO B 1 49 ? 7.224 13.99 9.749 1 95.01 49 PRO B C 1
ATOM 1492 O O . PRO B 1 49 ? 6.496 13.735 8.787 1 95.01 49 PRO B O 1
ATOM 1495 N N . ARG B 1 50 ? 6.789 14.052 10.986 1 94.92 50 ARG B N 1
ATOM 1496 C CA . ARG B 1 50 ? 5.358 14.042 11.273 1 94.92 50 ARG B CA 1
ATOM 1497 C C . ARG B 1 50 ? 4.666 15.248 10.647 1 94.92 50 ARG B C 1
ATOM 1499 O O . ARG B 1 50 ? 5.318 16.237 10.306 1 94.92 50 ARG B O 1
ATOM 1506 N N . GLU B 1 51 ? 3.359 15.091 10.55 1 94.31 51 GLU B N 1
ATOM 1507 C CA . GLU B 1 51 ? 2.602 16.17 9.923 1 94.31 51 GLU B CA 1
ATOM 1508 C C . GLU B 1 51 ? 2.684 17.452 10.747 1 94.31 51 GLU B C 1
ATOM 1510 O O . GLU B 1 51 ? 2.471 17.431 11.961 1 94.31 51 GLU B O 1
ATOM 1515 N N . GLY B 1 52 ? 3.022 18.5 10.141 1 90.67 52 GLY B N 1
ATOM 1516 C CA . GLY B 1 52 ? 3.121 19.78 10.824 1 90.67 52 GLY B CA 1
ATOM 1517 C C . GLY B 1 52 ? 4.503 20.048 11.391 1 90.67 52 GLY B C 1
ATOM 1518 O O . GLY B 1 52 ? 4.768 21.137 11.904 1 90.67 52 GLY B O 1
ATOM 1519 N N . SER B 1 53 ? 5.324 19.016 11.342 1 89.91 53 SER B N 1
ATOM 1520 C CA . SER B 1 53 ? 6.695 19.199 11.806 1 89.91 53 SER B CA 1
ATOM 1521 C C . SER B 1 53 ? 7.668 19.283 10.636 1 89.91 53 SER B C 1
ATOM 1523 O O . SER B 1 53 ? 7.441 18.675 9.588 1 89.91 53 SER B O 1
ATOM 1525 N N . ASN B 1 54 ? 8.7 20.108 10.869 1 83.66 54 ASN B N 1
ATOM 1526 C CA . ASN B 1 54 ? 9.757 20.16 9.866 1 83.66 54 ASN B CA 1
ATOM 1527 C C . ASN B 1 54 ? 10.982 19.361 10.3 1 83.66 54 ASN B C 1
ATOM 1529 O O . ASN B 1 54 ? 11.945 19.232 9.542 1 83.66 54 ASN B O 1
ATOM 1533 N N . ASP B 1 55 ? 10.847 18.819 11.519 1 81.58 55 ASP B N 1
ATOM 1534 C CA . ASP B 1 55 ? 11.952 18.051 12.084 1 81.58 55 ASP B CA 1
ATOM 1535 C C . ASP B 1 55 ? 11.651 16.554 12.059 1 81.58 55 ASP B C 1
ATOM 1537 O O . ASP B 1 55 ? 10.778 16.079 12.789 1 81.58 55 ASP B O 1
ATOM 1541 N N . PRO B 1 56 ? 12.456 15.829 11.314 1 77.32 56 PRO B N 1
ATOM 1542 C CA . PRO B 1 56 ? 12.176 14.399 11.174 1 77.32 56 PRO B CA 1
ATOM 1543 C C . PRO B 1 56 ? 12.457 13.614 12.453 1 77.32 56 PRO B C 1
ATOM 1545 O O . PRO B 1 56 ? 12.014 12.47 12.59 1 77.32 56 PRO B O 1
ATOM 1548 N N . VAL B 1 57 ? 13.14 14.254 13.331 1 80.84 57 VAL B N 1
ATOM 1549 C CA . VAL B 1 57 ? 13.449 13.525 14.556 1 80.84 57 VAL B CA 1
ATOM 1550 C C . VAL B 1 57 ? 12.494 13.954 15.668 1 80.84 57 VAL B C 1
ATOM 1552 O O . VAL B 1 57 ? 12.372 13.271 16.688 1 80.84 57 VAL B O 1
ATOM 1555 N N . SER B 1 58 ? 11.754 14.961 15.333 1 82.38 58 SER B N 1
ATOM 1556 C CA . SER B 1 58 ? 10.82 15.46 16.337 1 82.38 58 SER B CA 1
ATOM 1557 C C . SER B 1 58 ? 9.611 14.541 16.473 1 82.38 58 SER B C 1
ATOM 1559 O O . SER B 1 58 ? 9.159 13.951 15.489 1 82.38 58 SER B O 1
ATOM 1561 N N . ARG B 1 59 ? 9.087 14.348 17.641 1 83.48 59 ARG B N 1
ATOM 1562 C CA . ARG B 1 59 ? 7.868 13.592 17.91 1 83.48 59 ARG B CA 1
ATOM 1563 C C . ARG B 1 59 ? 6.653 14.512 17.959 1 83.48 59 ARG B C 1
ATOM 1565 O O . ARG B 1 59 ? 5.536 14.061 18.225 1 83.48 59 ARG B O 1
ATOM 1572 N N . GLU B 1 60 ? 6.968 15.696 17.643 1 87.3 60 GLU B N 1
ATOM 1573 C CA . GLU B 1 60 ? 5.874 16.66 17.563 1 87.3 60 GLU B CA 1
ATOM 1574 C C . GLU B 1 60 ? 5.118 16.527 16.243 1 87.3 60 GLU B C 1
ATOM 1576 O O . GLU B 1 60 ? 5.65 15.992 15.269 1 87.3 60 GLU B O 1
ATOM 1581 N N . GLY B 1 61 ? 3.902 16.823 16.294 1 91.31 61 GLY B N 1
ATOM 1582 C CA . GLY B 1 61 ? 3.076 16.759 15.099 1 91.31 61 GLY B CA 1
ATOM 1583 C C . GLY B 1 61 ? 1.969 15.725 15.195 1 91.31 61 GLY B C 1
ATOM 1584 O O . GLY B 1 61 ? 1.836 15.043 16.212 1 91.31 61 GLY B O 1
ATOM 1585 N N . THR B 1 62 ? 1.211 15.677 14.155 1 93.52 62 THR B N 1
ATOM 1586 C CA . THR B 1 62 ? 0.055 14.787 14.157 1 93.52 62 THR B CA 1
ATOM 1587 C C . THR B 1 62 ? 0.294 13.588 13.244 1 93.52 62 THR B C 1
ATOM 1589 O O . THR B 1 62 ? 1.249 13.576 12.464 1 93.52 62 THR B O 1
ATOM 1592 N N . VAL B 1 63 ? -0.452 12.582 13.483 1 95.75 63 VAL B N 1
ATOM 1593 C CA . VAL B 1 63 ? -0.406 11.375 12.665 1 95.75 63 VAL B CA 1
ATOM 1594 C C . VAL B 1 63 ? -1.492 11.436 11.593 1 95.75 63 VAL B C 1
ATOM 1596 O O . VAL B 1 63 ? -2.66 11.69 11.898 1 95.75 63 VAL B O 1
ATOM 1599 N N . SER B 1 64 ? -1.067 11.315 10.376 1 96.97 64 SER B N 1
ATOM 1600 C CA . SER B 1 64 ? -2.008 11.276 9.261 1 96.97 64 SER B CA 1
ATOM 1601 C C . SER B 1 64 ? -2.775 9.959 9.23 1 96.97 64 SER B C 1
ATOM 1603 O O . SER B 1 64 ? -2.207 8.897 9.497 1 96.97 64 SER B O 1
ATOM 1605 N N . PRO B 1 65 ? -4.084 9.932 8.844 1 96.92 65 PRO B N 1
ATOM 1606 C CA . PRO B 1 65 ? -4.792 8.672 8.607 1 96.92 65 PRO B CA 1
ATOM 1607 C C . PRO B 1 65 ? -4.117 7.806 7.546 1 96.92 65 PRO B C 1
ATOM 1609 O O . PRO B 1 65 ? -4.285 6.584 7.544 1 96.92 65 PRO B O 1
ATOM 1612 N N . LEU B 1 66 ? -3.323 8.403 6.711 1 97.99 66 LEU B N 1
ATOM 1613 C CA . LEU B 1 66 ? -2.647 7.68 5.64 1 97.99 66 LEU B CA 1
ATOM 1614 C C . LEU B 1 66 ? -1.62 6.705 6.206 1 97.99 66 LEU B C 1
ATOM 1616 O O . LEU B 1 66 ? -1.226 5.75 5.532 1 97.99 66 LEU B O 1
ATOM 1620 N N . MET B 1 67 ? -1.189 6.925 7.452 1 98.53 67 MET B N 1
ATOM 1621 C CA . MET B 1 67 ? -0.276 5.983 8.091 1 98.53 67 MET B CA 1
ATOM 1622 C C . MET B 1 67 ? -0.96 4.642 8.335 1 98.53 67 MET B C 1
ATOM 1624 O O . MET B 1 67 ? -0.337 3.588 8.197 1 98.53 67 MET B O 1
ATOM 1628 N N . TYR B 1 68 ? -2.215 4.683 8.638 1 98.48 68 TYR B N 1
ATOM 1629 C CA . TYR B 1 68 ? -2.982 3.456 8.823 1 98.48 68 TYR B CA 1
ATOM 1630 C C . TYR B 1 68 ? -3.223 2.757 7.491 1 98.48 68 TYR B C 1
ATOM 1632 O O . TYR B 1 68 ? -3.172 1.528 7.409 1 98.48 68 TYR B O 1
ATOM 1640 N N . VAL B 1 69 ? -3.476 3.513 6.461 1 98.68 69 VAL B N 1
ATOM 1641 C CA . VAL B 1 69 ? -3.64 2.959 5.121 1 98.68 69 VAL B CA 1
ATOM 1642 C C . VAL B 1 69 ? -2.338 2.3 4.671 1 98.68 69 VAL B C 1
ATOM 1644 O O . VAL B 1 69 ? -2.354 1.215 4.086 1 98.68 69 VAL B O 1
ATOM 1647 N N . LYS B 1 70 ? -1.202 3.004 4.897 1 98.52 70 LYS B N 1
ATOM 1648 C CA . LYS B 1 70 ? 0.11 2.427 4.618 1 98.52 70 LYS B CA 1
ATOM 1649 C C . LYS B 1 70 ? 0.271 1.071 5.299 1 98.52 70 LYS B C 1
ATOM 1651 O O . LYS B 1 70 ? 0.794 0.128 4.702 1 98.52 70 LYS B O 1
ATOM 1656 N N . GLY B 1 71 ? -0.143 1.01 6.616 1 98.65 71 GLY B N 1
ATOM 1657 C CA . GLY B 1 71 ? -0.087 -0.254 7.333 1 98.65 71 GLY B CA 1
ATOM 1658 C C . GLY B 1 71 ? -0.926 -1.342 6.691 1 98.65 71 GLY B C 1
ATOM 1659 O O . GLY B 1 71 ? -0.474 -2.48 6.548 1 98.65 71 GLY B O 1
ATOM 1660 N N . ILE B 1 72 ? -2.093 -1.025 6.247 1 98.76 72 ILE B N 1
ATOM 1661 C CA . ILE B 1 72 ? -3.011 -1.961 5.608 1 98.76 72 ILE B CA 1
ATOM 1662 C C . ILE B 1 72 ? -2.394 -2.485 4.313 1 98.76 72 ILE B C 1
ATOM 1664 O O . ILE B 1 72 ? -2.459 -3.683 4.028 1 98.76 72 ILE B O 1
ATOM 1668 N N . ARG B 1 73 ? -1.765 -1.647 3.535 1 98.77 73 ARG B N 1
ATOM 1669 C CA . ARG B 1 73 ? -1.152 -2.071 2.28 1 98.77 73 ARG B CA 1
ATOM 1670 C C . ARG B 1 73 ? 0.065 -2.952 2.535 1 98.77 73 ARG B C 1
ATOM 1672 O O . ARG B 1 73 ? 0.325 -3.894 1.783 1 98.77 73 ARG B O 1
ATOM 1679 N N . GLU B 1 74 ? 0.869 -2.63 3.602 1 98.41 74 GLU B N 1
ATOM 1680 C CA . GLU B 1 74 ? 2.022 -3.461 3.933 1 98.41 74 GLU B CA 1
ATOM 1681 C C . GLU B 1 74 ? 1.589 -4.856 4.376 1 98.41 74 GLU B C 1
ATOM 1683 O O . GLU B 1 74 ? 2.132 -5.858 3.908 1 98.41 74 GLU B O 1
ATOM 1688 N N . ILE B 1 75 ? 0.638 -4.914 5.207 1 98.22 75 ILE B N 1
ATOM 1689 C CA . ILE B 1 75 ? 0.103 -6.204 5.631 1 98.22 75 ILE B CA 1
ATOM 1690 C C . ILE B 1 75 ? -0.467 -6.948 4.425 1 98.22 75 ILE B C 1
ATOM 1692 O O . ILE B 1 75 ? -0.188 -8.133 4.231 1 98.22 75 ILE B O 1
ATOM 1696 N N . GLY B 1 76 ? -1.275 -6.243 3.612 1 98.42 76 GLY B N 1
ATOM 1697 C CA . GLY B 1 76 ? -1.882 -6.858 2.443 1 98.42 76 GLY B CA 1
ATOM 1698 C C . GLY B 1 76 ? -0.865 -7.456 1.489 1 98.42 76 GLY B C 1
ATOM 1699 O O . GLY B 1 76 ? -1.059 -8.562 0.98 1 98.42 76 GLY B O 1
ATOM 1700 N N . TYR B 1 77 ? 0.18 -6.745 1.243 1 97.11 77 TYR B N 1
ATOM 1701 C CA . TYR B 1 77 ? 1.208 -7.244 0.336 1 97.11 77 TYR B CA 1
ATOM 1702 C C . TYR B 1 77 ? 1.858 -8.506 0.891 1 97.11 77 TYR B C 1
ATOM 1704 O O . TYR B 1 77 ? 2.028 -9.492 0.17 1 97.11 77 TYR B O 1
ATOM 1712 N N . GLY B 1 78 ? 2.222 -8.489 2.179 1 96.15 78 GLY B N 1
ATOM 1713 C CA . GLY B 1 78 ? 2.808 -9.663 2.805 1 96.15 78 GLY B CA 1
ATOM 1714 C C . GLY B 1 78 ? 1.884 -10.866 2.801 1 96.15 78 GLY B C 1
ATOM 1715 O O . GLY B 1 78 ? 2.306 -11.979 2.481 1 96.15 78 GLY B O 1
ATOM 1716 N N . VAL B 1 79 ? 0.662 -10.657 3.12 1 95.89 79 VAL B N 1
ATOM 1717 C CA . VAL B 1 79 ? -0.313 -11.742 3.141 1 95.89 79 VAL B CA 1
ATOM 1718 C C . VAL B 1 79 ? -0.539 -12.26 1.722 1 95.89 79 VAL B C 1
ATOM 1720 O O . VAL B 1 79 ? -0.674 -13.468 1.51 1 95.89 79 VAL B O 1
ATOM 1723 N N . SER B 1 80 ? -0.601 -11.351 0.732 1 94.64 80 SER B N 1
ATOM 1724 C CA . SER B 1 80 ? -0.74 -11.779 -0.656 1 94.64 80 SER B CA 1
ATOM 1725 C C . SER B 1 80 ? 0.422 -12.673 -1.077 1 94.64 80 SER B C 1
ATOM 1727 O O . SER B 1 80 ? 0.22 -13.687 -1.749 1 94.64 80 SER B O 1
ATOM 1729 N N . MET B 1 81 ? 1.622 -12.24 -0.694 1 93.38 81 MET B N 1
ATOM 1730 C CA . MET B 1 81 ? 2.78 -13.06 -1.037 1 93.38 81 MET B CA 1
ATOM 1731 C C . MET B 1 81 ? 2.673 -14.444 -0.405 1 93.38 81 MET B C 1
ATOM 1733 O O . MET B 1 81 ? 3.033 -15.445 -1.027 1 93.38 81 MET B O 1
ATOM 1737 N N . GLU B 1 82 ? 2.184 -14.503 0.817 1 91.68 82 GLU B N 1
ATOM 1738 C CA . GLU B 1 82 ? 1.976 -15.782 1.49 1 91.68 82 GLU B CA 1
ATOM 1739 C C . GLU B 1 82 ? 0.942 -16.631 0.756 1 91.68 82 GLU B C 1
ATOM 1741 O O . GLU B 1 82 ? 1.161 -17.822 0.525 1 91.68 82 GLU B O 1
ATOM 1746 N N . VAL B 1 83 ? -0.122 -16.035 0.44 1 90.66 83 VAL B N 1
ATOM 1747 C CA . VAL B 1 83 ? -1.206 -16.743 -0.233 1 90.66 83 VAL B CA 1
ATOM 1748 C C . VAL B 1 83 ? -0.72 -17.275 -1.579 1 90.66 83 VAL B C 1
ATOM 1750 O O . VAL B 1 83 ? -0.937 -18.444 -1.907 1 90.66 83 VAL B O 1
ATOM 1753 N N . VAL B 1 84 ? -0.069 -16.445 -2.346 1 89.49 84 VAL B N 1
ATOM 1754 C CA . VAL B 1 84 ? 0.451 -16.85 -3.648 1 89.49 84 VAL B CA 1
ATOM 1755 C C . VAL B 1 84 ? 1.477 -17.967 -3.47 1 89.49 84 VAL B C 1
ATOM 1757 O O . VAL B 1 84 ? 1.502 -18.924 -4.247 1 89.49 84 VAL B O 1
ATOM 1760 N N . GLY B 1 85 ? 2.34 -17.839 -2.517 1 85.67 85 GLY B N 1
ATOM 1761 C CA . GLY B 1 85 ? 3.32 -18.874 -2.231 1 85.67 85 GLY B CA 1
ATOM 1762 C C . GLY B 1 85 ? 2.693 -20.212 -1.889 1 85.67 85 GLY B C 1
ATOM 1763 O O . GLY B 1 85 ? 3.168 -21.258 -2.334 1 85.67 85 GLY B O 1
ATOM 1764 N N . ARG B 1 86 ? 1.671 -20.236 -1.152 1 84.47 86 ARG B N 1
ATOM 1765 C CA . ARG B 1 86 ? 1.012 -21.468 -0.729 1 84.47 86 ARG B CA 1
ATOM 1766 C C . ARG B 1 86 ? 0.265 -22.116 -1.89 1 84.47 86 ARG B C 1
ATOM 1768 O O . ARG B 1 86 ? 0.066 -23.332 -1.906 1 84.47 86 ARG B O 1
ATOM 1775 N N . LEU B 1 87 ? -0.158 -21.352 -2.72 1 77.97 87 LEU B N 1
ATOM 1776 C CA . LEU B 1 87 ? -0.844 -21.892 -3.889 1 77.97 87 LEU B CA 1
ATOM 1777 C C . LEU B 1 87 ? 0.158 -22.398 -4.921 1 77.97 87 LEU B C 1
ATOM 1779 O O . LEU B 1 87 ? -0.204 -22.646 -6.074 1 77.97 87 LEU B O 1
ATOM 1783 N N . HIS B 1 88 ? 1.384 -22.556 -4.33 1 61.35 88 HIS B N 1
ATOM 1784 C CA . HIS B 1 88 ? 2.51 -23.203 -4.992 1 61.35 88 HIS B CA 1
ATOM 1785 C C . HIS B 1 88 ? 2.794 -22.564 -6.348 1 61.35 88 HIS B C 1
ATOM 1787 O O . HIS B 1 88 ? 2.938 -23.265 -7.352 1 61.35 88 HIS B O 1
ATOM 1793 N N . ASP B 1 89 ? 2.764 -21.37 -6.311 1 66.85 89 ASP B N 1
ATOM 1794 C CA . ASP B 1 89 ? 3.211 -20.634 -7.49 1 66.85 89 ASP B CA 1
ATOM 1795 C C . ASP B 1 89 ? 4.541 -19.931 -7.226 1 66.85 89 ASP B C 1
ATOM 1797 O O . ASP B 1 89 ? 4.571 -18.728 -6.959 1 66.85 89 ASP B O 1
ATOM 1801 N N . PRO B 1 90 ? 5.613 -20.645 -7.306 1 71.52 90 PRO B N 1
ATOM 1802 C CA . PRO B 1 90 ? 6.909 -20.035 -7 1 71.52 90 PRO B CA 1
ATOM 1803 C C . PRO B 1 90 ? 7.231 -18.849 -7.907 1 71.52 90 PRO B C 1
ATOM 1805 O O . PRO B 1 90 ? 7.847 -17.877 -7.462 1 71.52 90 PRO B O 1
ATOM 1808 N N . ARG B 1 91 ? 6.815 -18.909 -9.081 1 84.02 91 ARG B N 1
ATOM 1809 C CA . ARG B 1 91 ? 7.12 -17.813 -9.995 1 84.02 91 ARG B CA 1
ATOM 1810 C C . ARG B 1 91 ? 6.347 -16.554 -9.618 1 84.02 91 ARG B C 1
ATOM 1812 O O . ARG B 1 91 ? 6.842 -15.439 -9.794 1 84.02 91 ARG B O 1
ATOM 1819 N N . GLY B 1 92 ? 5.121 -16.749 -9.11 1 88.18 92 GLY B N 1
ATOM 1820 C CA . GLY B 1 92 ? 4.345 -15.606 -8.656 1 88.18 92 GLY B CA 1
ATOM 1821 C C . GLY B 1 92 ? 5.016 -14.838 -7.533 1 88.18 92 GLY B C 1
ATOM 1822 O O . GLY B 1 92 ? 5.109 -13.609 -7.582 1 88.18 92 GLY B O 1
ATOM 1823 N N . VAL B 1 93 ? 5.543 -15.58 -6.572 1 90.09 93 VAL B N 1
ATOM 1824 C CA . VAL B 1 93 ? 6.232 -14.953 -5.45 1 90.09 93 VAL B CA 1
ATOM 1825 C C . VAL B 1 93 ? 7.478 -14.224 -5.95 1 90.09 93 VAL B C 1
ATOM 1827 O O . VAL B 1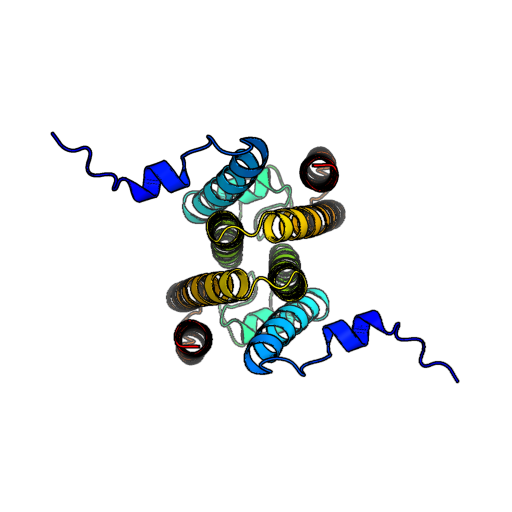 93 ? 7.777 -13.114 -5.502 1 90.09 93 VAL B O 1
ATOM 1830 N N . THR B 1 94 ? 8.176 -14.867 -6.888 1 92.05 94 THR B N 1
ATOM 1831 C CA . THR B 1 94 ? 9.357 -14.242 -7.473 1 92.05 94 THR B CA 1
ATOM 1832 C C . THR B 1 94 ? 8.996 -12.911 -8.127 1 92.05 94 THR B C 1
ATOM 1834 O O . THR B 1 94 ? 9.705 -11.917 -7.957 1 92.05 94 THR B O 1
ATOM 1837 N N . GLY B 1 95 ? 7.917 -12.886 -8.887 1 92.45 95 GLY B N 1
ATOM 1838 C CA . GLY B 1 95 ? 7.448 -11.647 -9.488 1 92.45 95 GLY B CA 1
ATOM 1839 C C . GLY B 1 95 ? 7.09 -10.586 -8.464 1 92.45 95 GLY B C 1
ATOM 1840 O O . GLY B 1 95 ? 7.41 -9.409 -8.644 1 92.45 95 GLY B O 1
ATOM 1841 N N . MET B 1 96 ? 6.461 -10.939 -7.36 1 94.34 96 MET B N 1
ATOM 1842 C CA . MET B 1 96 ? 6.063 -9.984 -6.33 1 94.34 96 MET B CA 1
ATOM 1843 C C . MET B 1 96 ? 7.283 -9.419 -5.611 1 94.34 96 MET B C 1
ATOM 1845 O O . MET B 1 96 ? 7.281 -8.26 -5.192 1 94.34 96 MET B O 1
ATOM 1849 N N . LEU B 1 97 ? 8.287 -10.3 -5.512 1 95.34 97 LEU B N 1
ATOM 1850 C CA . LEU B 1 97 ? 9.535 -9.798 -4.947 1 95.34 97 LEU B CA 1
ATOM 1851 C C . LEU B 1 97 ? 10.137 -8.715 -5.836 1 95.34 97 LEU B C 1
ATOM 1853 O O . LEU B 1 97 ? 10.63 -7.7 -5.339 1 95.34 97 LEU B O 1
ATOM 1857 N N . ALA B 1 98 ? 10.102 -8.912 -7.128 1 96.65 98 ALA B N 1
ATOM 1858 C CA . ALA B 1 98 ? 10.623 -7.909 -8.054 1 96.65 98 ALA B CA 1
ATOM 1859 C C . ALA B 1 98 ? 9.826 -6.611 -7.961 1 96.65 98 ALA B C 1
ATOM 1861 O O . ALA B 1 98 ? 10.401 -5.52 -7.984 1 96.65 98 ALA B O 1
ATOM 1862 N N . VAL B 1 99 ? 8.534 -6.681 -7.839 1 97.72 99 VAL B N 1
ATOM 1863 C CA . VAL B 1 99 ? 7.688 -5.502 -7.688 1 97.72 99 VAL B CA 1
ATOM 1864 C C . VAL B 1 99 ? 7.984 -4.82 -6.354 1 97.72 99 VAL B C 1
ATOM 1866 O O . VAL B 1 99 ? 8.052 -3.591 -6.28 1 97.72 99 VAL B O 1
ATOM 1869 N N . GLY B 1 100 ? 8.158 -5.6 -5.306 1 98.03 100 GLY B N 1
ATOM 1870 C CA . GLY B 1 100 ? 8.545 -5.048 -4.017 1 98.03 100 GLY B CA 1
ATOM 1871 C C . GLY B 1 100 ? 9.834 -4.251 -4.072 1 98.03 100 GLY B C 1
ATOM 1872 O O . GLY B 1 100 ? 9.959 -3.217 -3.411 1 98.03 100 GLY B O 1
ATOM 1873 N N . ALA B 1 101 ? 10.768 -4.749 -4.825 1 98.48 101 ALA B N 1
ATOM 1874 C CA . ALA B 1 101 ? 12.017 -4.013 -5 1 98.48 101 ALA B CA 1
ATOM 1875 C C . ALA B 1 101 ? 11.762 -2.637 -5.609 1 98.48 101 ALA B C 1
ATOM 1877 O O . ALA B 1 101 ? 12.313 -1.635 -5.147 1 98.48 101 ALA B O 1
ATOM 1878 N N . ALA B 1 102 ? 10.956 -2.614 -6.631 1 98.7 102 ALA B N 1
ATOM 1879 C CA . ALA B 1 102 ? 10.623 -1.344 -7.271 1 98.7 102 ALA B CA 1
ATOM 1880 C C . ALA B 1 102 ? 9.914 -0.408 -6.296 1 98.7 102 ALA B C 1
ATOM 1882 O O . ALA B 1 102 ? 10.17 0.798 -6.286 1 98.7 102 ALA B O 1
ATOM 1883 N N . MET B 1 103 ? 8.993 -0.924 -5.442 1 98.66 103 MET B N 1
ATOM 1884 C CA . MET B 1 103 ? 8.297 -0.111 -4.449 1 98.66 103 MET B CA 1
ATOM 1885 C C . MET B 1 103 ? 9.278 0.469 -3.436 1 98.66 103 MET B C 1
ATOM 1887 O O . MET B 1 103 ? 9.135 1.618 -3.014 1 98.66 103 MET B O 1
ATOM 1891 N N . SER B 1 104 ? 10.271 -0.3 -3.069 1 98.64 104 SER B N 1
ATOM 1892 C CA . SER B 1 104 ? 11.258 0.185 -2.11 1 98.64 104 SER B CA 1
ATOM 1893 C C . SER B 1 104 ? 12.109 1.3 -2.708 1 98.64 104 SER B C 1
ATOM 1895 O O . SER B 1 104 ? 12.501 2.234 -2.006 1 98.64 104 SER B O 1
ATOM 1897 N N . VAL B 1 105 ? 12.424 1.255 -4.008 1 98.77 105 VAL B N 1
ATOM 1898 C CA . VAL B 1 105 ? 13.09 2.363 -4.684 1 98.77 105 VAL B CA 1
ATOM 1899 C C . VAL B 1 105 ? 12.195 3.6 -4.655 1 98.77 105 VAL B C 1
ATOM 1901 O O . VAL B 1 105 ? 12.671 4.714 -4.426 1 98.77 105 VAL B O 1
ATOM 1904 N N . GLY B 1 106 ? 10.908 3.401 -4.912 1 98.74 106 GLY B N 1
ATOM 1905 C CA . GLY B 1 106 ? 9.962 4.498 -4.783 1 98.74 106 GLY B CA 1
ATOM 1906 C C . GLY B 1 106 ? 9.982 5.145 -3.411 1 98.74 106 GLY B C 1
ATOM 1907 O O . GLY B 1 106 ? 9.95 6.372 -3.297 1 98.74 106 GLY B O 1
ATOM 1908 N N . ASP B 1 107 ? 10.054 4.336 -2.326 1 98.57 107 ASP B N 1
ATOM 1909 C CA . ASP B 1 107 ? 10.14 4.861 -0.967 1 98.57 107 ASP B CA 1
ATOM 1910 C C . ASP B 1 107 ? 11.402 5.701 -0.781 1 98.57 107 ASP B C 1
ATOM 1912 O O . ASP B 1 107 ? 11.371 6.739 -0.117 1 98.57 107 ASP B O 1
ATOM 1916 N N . ALA B 1 108 ? 12.514 5.206 -1.305 1 98.69 108 ALA B N 1
ATOM 1917 C CA . ALA B 1 108 ? 13.761 5.962 -1.221 1 98.69 108 ALA B CA 1
ATOM 1918 C C . ALA B 1 108 ? 13.608 7.342 -1.856 1 98.69 108 ALA B C 1
ATOM 1920 O O . ALA B 1 108 ? 14.104 8.336 -1.321 1 98.69 108 ALA B O 1
ATOM 1921 N N . VAL B 1 109 ? 12.945 7.418 -2.994 1 98.64 109 VAL B N 1
ATOM 1922 C CA . VAL B 1 109 ? 12.713 8.682 -3.686 1 98.64 109 VAL B CA 1
ATOM 1923 C C . VAL B 1 109 ? 11.846 9.594 -2.82 1 98.64 109 VAL B C 1
ATOM 1925 O O . VAL B 1 109 ? 12.133 10.785 -2.681 1 98.64 109 VAL B O 1
ATOM 1928 N N . VAL B 1 110 ? 10.792 9.061 -2.181 1 98.39 110 VAL B N 1
ATOM 1929 C CA . VAL B 1 110 ? 9.917 9.849 -1.319 1 98.39 110 VAL B CA 1
ATOM 1930 C C . VAL B 1 110 ? 10.722 10.428 -0.158 1 98.39 110 VAL B C 1
ATOM 1932 O O . VAL B 1 110 ? 10.58 11.607 0.177 1 98.39 110 VAL B O 1
ATOM 1935 N N . VAL B 1 111 ? 11.575 9.634 0.448 1 97.85 111 VAL B N 1
ATOM 1936 C CA . VAL B 1 111 ? 12.357 10.098 1.59 1 97.85 111 VAL B CA 1
ATOM 1937 C C . VAL B 1 111 ? 13.391 11.121 1.126 1 97.85 111 VAL B C 1
ATOM 1939 O O . VAL B 1 111 ? 13.668 12.096 1.829 1 97.85 111 VAL B O 1
ATOM 1942 N N . ALA B 1 112 ? 13.978 10.932 -0.047 1 97.92 112 ALA B N 1
ATOM 1943 C CA . ALA B 1 112 ? 14.937 11.899 -0.574 1 97.92 112 ALA B CA 1
ATOM 1944 C C . ALA B 1 112 ? 14.283 13.262 -0.784 1 97.92 112 ALA B C 1
ATOM 1946 O O . ALA B 1 112 ? 14.911 14.3 -0.56 1 97.92 112 ALA B O 1
ATOM 1947 N N . LEU B 1 113 ? 13.023 13.304 -1.127 1 96.9 113 LEU B N 1
ATOM 1948 C CA . LEU B 1 113 ? 12.343 14.543 -1.488 1 96.9 113 LEU B CA 1
ATOM 1949 C C . LEU B 1 113 ? 11.697 15.185 -0.264 1 96.9 113 LEU B C 1
ATOM 1951 O O . LEU B 1 113 ? 11.628 16.412 -0.165 1 96.9 113 LEU B O 1
ATOM 1955 N N . PHE B 1 114 ? 11.329 14.349 0.671 1 96.07 114 PHE B N 1
ATOM 1956 C CA . PHE B 1 114 ? 10.473 14.895 1.718 1 96.07 114 PHE B CA 1
ATOM 1957 C C . PHE B 1 114 ? 11.068 14.632 3.096 1 96.07 114 PHE B C 1
ATOM 1959 O O . PHE B 1 114 ? 10.543 15.107 4.105 1 96.07 114 PHE B O 1
ATOM 1966 N N . GLY B 1 115 ? 12.109 13.84 3.223 1 94.75 115 GLY B N 1
ATOM 1967 C CA . GLY B 1 115 ? 12.681 13.424 4.494 1 94.75 115 GLY B CA 1
ATOM 1968 C C . GLY B 1 115 ? 13.549 14.49 5.135 1 94.75 115 GLY B C 1
ATOM 1969 O O . GLY B 1 115 ? 14.044 14.308 6.249 1 94.75 115 GLY B O 1
ATOM 1970 N N . ARG B 1 116 ? 13.763 15.569 4.463 1 91.48 116 ARG B N 1
ATOM 1971 C CA . ARG B 1 116 ? 14.464 16.722 5.019 1 91.48 116 ARG B CA 1
ATOM 1972 C C . ARG B 1 116 ? 15.882 16.351 5.437 1 91.48 116 ARG B C 1
ATOM 1974 O O . ARG B 1 116 ? 16.296 16.631 6.564 1 91.48 116 ARG B O 1
ATOM 1981 N N . GLY B 1 117 ? 16.667 15.575 4.606 1 89.9 117 GLY B N 1
ATOM 1982 C CA . GLY B 1 117 ? 18.078 15.284 4.802 1 89.9 117 GLY B CA 1
ATOM 1983 C C . GLY B 1 117 ? 18.324 13.958 5.496 1 89.9 117 GLY B C 1
ATOM 1984 O O . GLY B 1 117 ? 19.459 13.64 5.857 1 89.9 117 GLY B O 1
ATOM 1985 N N . LYS B 1 118 ? 17.338 13.168 5.698 1 89.69 118 LYS B N 1
ATOM 1986 C CA . LYS B 1 118 ? 17.501 11.847 6.297 1 89.69 118 LYS B CA 1
ATOM 1987 C C . LYS B 1 118 ? 18.031 10.842 5.278 1 89.69 118 LYS B C 1
ATOM 1989 O O . LYS B 1 118 ? 17.415 9.8 5.047 1 89.69 118 LYS B O 1
ATOM 1994 N N . TYR B 1 119 ? 19.227 10.954 4.882 1 93.55 119 TYR B N 1
ATOM 1995 C CA . TYR B 1 119 ? 19.793 10.163 3.796 1 93.55 119 TYR B CA 1
ATOM 1996 C C . TYR B 1 119 ? 20.068 8.734 4.247 1 93.55 119 TYR B C 1
ATOM 1998 O O . TYR B 1 119 ? 20.109 7.814 3.427 1 93.55 119 TYR B O 1
ATOM 2006 N N . SER B 1 120 ? 20.286 8.583 5.55 1 95.55 120 SER B N 1
ATOM 2007 C CA . SER B 1 120 ? 20.441 7.221 6.05 1 95.55 120 SER B CA 1
ATOM 2008 C C . SER B 1 120 ? 19.21 6.375 5.743 1 95.55 120 SER B C 1
ATOM 2010 O O . SER B 1 120 ? 19.326 5.181 5.459 1 95.55 120 SER B O 1
ATOM 2012 N N . MET B 1 121 ? 18.092 6.986 5.748 1 96.21 121 MET B N 1
ATOM 2013 C CA . MET B 1 121 ? 16.872 6.235 5.465 1 96.21 121 MET B CA 1
ATOM 2014 C C . MET B 1 121 ? 16.7 6.022 3.965 1 96.21 121 MET B C 1
ATOM 2016 O O . MET B 1 121 ? 16.085 5.043 3.539 1 96.21 121 MET B O 1
ATOM 2020 N N . VAL B 1 122 ? 17.188 6.903 3.115 1 98.02 122 VAL B N 1
ATOM 2021 C CA . VAL B 1 122 ? 17.242 6.641 1.68 1 98.02 122 VAL B CA 1
ATOM 2022 C C . VAL B 1 122 ? 18.049 5.372 1.417 1 98.02 122 VAL B C 1
ATOM 2024 O O . VAL B 1 122 ? 17.599 4.482 0.691 1 98.02 122 VAL B O 1
ATOM 2027 N N . LEU B 1 123 ? 19.194 5.293 2.111 1 98.07 123 LEU B N 1
ATOM 2028 C CA . LEU B 1 123 ? 20.07 4.137 1.95 1 98.07 123 LEU B CA 1
ATOM 2029 C C . LEU B 1 123 ? 19.393 2.867 2.453 1 98.07 123 LEU B C 1
ATOM 2031 O O . LEU B 1 123 ? 19.542 1.8 1.854 1 98.07 123 LEU B O 1
ATOM 2035 N N . TRP B 1 124 ? 18.687 3.023 3.516 1 97.25 124 TRP B N 1
ATOM 2036 C CA . TRP B 1 124 ? 17.975 1.872 4.062 1 97.25 124 TRP B CA 1
ATOM 2037 C C . TRP B 1 124 ? 16.96 1.334 3.059 1 97.25 124 TRP B C 1
ATOM 2039 O O . TRP B 1 124 ? 16.899 0.126 2.816 1 97.25 124 TRP B O 1
ATOM 2049 N N . HIS B 1 125 ? 16.176 2.15 2.436 1 98.12 125 HIS B N 1
ATOM 2050 C CA . HIS B 1 125 ? 15.185 1.707 1.461 1 98.12 125 HIS B CA 1
ATOM 2051 C C . HIS B 1 125 ? 15.854 1.092 0.236 1 98.12 125 HIS B C 1
ATOM 2053 O O . HIS B 1 125 ? 15.337 0.133 -0.342 1 98.12 125 HIS B O 1
ATOM 2059 N N . LEU B 1 126 ? 17.028 1.611 -0.153 1 98.61 126 LEU B N 1
ATOM 2060 C CA . LEU B 1 126 ? 17.749 1.045 -1.288 1 98.61 126 LEU B CA 1
ATOM 2061 C C . LEU B 1 126 ? 18.318 -0.327 -0.941 1 98.61 126 LEU B C 1
ATOM 2063 O O . LEU B 1 126 ? 18.371 -1.215 -1.795 1 98.61 126 LEU B O 1
ATOM 2067 N N . LEU B 1 127 ? 18.722 -0.502 0.307 1 97.7 127 LEU B N 1
ATOM 2068 C CA . LEU B 1 127 ? 19.184 -1.812 0.751 1 97.7 127 LEU B CA 1
ATOM 2069 C C . LEU B 1 127 ? 18.043 -2.823 0.741 1 97.7 127 LEU B C 1
ATOM 2071 O O . LEU B 1 127 ? 18.237 -3.982 0.366 1 97.7 127 LEU B O 1
ATOM 2075 N N . VAL B 1 128 ? 16.898 -2.404 1.184 1 96.24 128 VAL B N 1
ATOM 2076 C CA . VAL B 1 128 ? 15.725 -3.271 1.138 1 96.24 128 VAL B CA 1
ATOM 2077 C C . VAL B 1 128 ? 15.408 -3.634 -0.311 1 96.24 128 VAL B C 1
ATOM 2079 O O . VAL B 1 128 ? 15.117 -4.793 -0.618 1 96.24 128 VAL B O 1
ATOM 2082 N N . ALA B 1 129 ? 15.484 -2.61 -1.219 1 98.11 129 ALA B N 1
ATOM 2083 C CA . ALA B 1 129 ? 15.278 -2.878 -2.64 1 98.11 129 ALA B CA 1
ATOM 2084 C C . ALA B 1 129 ? 16.266 -3.923 -3.15 1 98.11 129 ALA B C 1
ATOM 2086 O O . ALA B 1 129 ? 15.892 -4.822 -3.906 1 98.11 129 ALA B O 1
ATOM 2087 N N . LEU B 1 130 ? 17.498 -3.814 -2.742 1 97.68 130 LEU B N 1
ATOM 2088 C CA . LEU B 1 130 ? 18.53 -4.763 -3.146 1 97.68 130 LEU B CA 1
ATOM 2089 C C . LEU B 1 130 ? 18.221 -6.159 -2.617 1 97.68 130 LEU B C 1
ATOM 2091 O O . LEU B 1 130 ? 18.437 -7.154 -3.314 1 97.68 130 LEU B O 1
ATOM 2095 N N . TYR B 1 131 ? 17.77 -6.215 -1.386 1 94.67 131 TYR B N 1
ATOM 2096 C CA . TYR B 1 131 ? 17.417 -7.502 -0.798 1 94.67 131 TYR B CA 1
ATOM 2097 C C . TYR B 1 131 ? 16.277 -8.158 -1.566 1 94.67 131 TYR B C 1
ATOM 2099 O O . TYR B 1 131 ? 16.351 -9.34 -1.911 1 94.67 131 TYR B O 1
ATOM 2107 N N . PHE B 1 132 ? 15.195 -7.412 -1.834 1 95.89 132 PHE B N 1
ATOM 2108 C CA . PHE B 1 132 ? 14.087 -7.916 -2.637 1 95.89 132 PHE B CA 1
ATOM 2109 C C . PHE B 1 132 ? 14.581 -8.407 -3.992 1 95.89 132 PHE B C 1
ATOM 2111 O O . PHE B 1 132 ? 14.21 -9.495 -4.437 1 95.89 132 PHE B O 1
ATOM 2118 N N . SER B 1 133 ? 15.401 -7.665 -4.645 1 96.17 133 SER B N 1
ATOM 2119 C CA . SER B 1 133 ? 15.912 -7.995 -5.971 1 96.17 133 SER B CA 1
ATOM 2120 C C . SER B 1 133 ? 16.809 -9.227 -5.927 1 96.17 133 SER B C 1
ATOM 2122 O O . SER B 1 133 ? 16.771 -10.063 -6.832 1 96.17 133 SER B O 1
ATOM 2124 N N . GLY B 1 134 ? 17.655 -9.207 -4.944 1 93.81 134 GLY B N 1
ATOM 2125 C CA . GLY B 1 134 ? 18.514 -10.37 -4.787 1 93.81 134 GLY B CA 1
ATOM 2126 C C . GLY B 1 134 ? 17.742 -11.663 -4.611 1 93.81 134 GLY B C 1
ATOM 2127 O O . GLY B 1 134 ? 18.061 -12.674 -5.241 1 93.81 134 GLY B O 1
ATOM 2128 N N . MET B 1 135 ? 16.739 -11.61 -3.808 1 91.7 135 MET B N 1
ATOM 2129 C CA . MET B 1 135 ? 15.907 -12.79 -3.594 1 91.7 135 MET B CA 1
ATOM 2130 C C . MET B 1 135 ? 15.178 -13.182 -4.875 1 91.7 135 MET B C 1
ATOM 2132 O O . MET B 1 135 ? 15.064 -14.367 -5.193 1 91.7 135 MET B O 1
ATOM 2136 N N . ALA B 1 136 ? 14.613 -12.205 -5.564 1 92.46 136 ALA B N 1
ATOM 2137 C CA . ALA B 1 136 ? 13.968 -12.496 -6.841 1 92.46 136 ALA B CA 1
ATOM 2138 C C . ALA B 1 136 ? 14.945 -13.153 -7.812 1 92.46 136 ALA B C 1
ATOM 2140 O O . ALA B 1 136 ? 14.598 -14.123 -8.49 1 92.46 136 ALA B O 1
ATOM 2141 N N . TYR B 1 137 ? 16.147 -12.614 -7.885 1 93.25 137 TYR B N 1
ATOM 2142 C CA . TYR B 1 137 ? 17.173 -13.138 -8.779 1 93.25 137 TYR B CA 1
ATOM 2143 C C . TYR B 1 137 ? 17.517 -14.58 -8.428 1 93.25 137 TYR B C 1
ATOM 2145 O O . TYR B 1 137 ? 17.55 -15.448 -9.304 1 93.25 137 TYR B O 1
ATOM 2153 N N . LEU B 1 138 ? 17.761 -14.842 -7.164 1 89.58 138 LEU B N 1
ATOM 2154 C CA . LEU B 1 138 ? 18.132 -16.182 -6.722 1 89.58 138 LEU B CA 1
ATOM 2155 C C . LEU B 1 138 ? 17.017 -17.18 -7.015 1 89.58 138 LEU B C 1
ATOM 2157 O O . LEU B 1 138 ? 17.282 -18.309 -7.433 1 89.58 138 LEU B O 1
ATOM 2161 N N . ARG B 1 139 ? 15.82 -16.835 -6.857 1 86.47 139 ARG B N 1
ATOM 2162 C CA . ARG B 1 139 ? 14.684 -17.72 -7.092 1 86.47 139 ARG B CA 1
ATOM 2163 C C . ARG B 1 139 ? 14.501 -17.992 -8.582 1 86.47 139 ARG B C 1
ATOM 2165 O O . ARG B 1 139 ? 14.015 -19.057 -8.969 1 86.47 139 ARG B O 1
ATOM 2172 N N . SER B 1 140 ? 14.84 -16.99 -9.349 1 86.05 140 SER B N 1
ATOM 2173 C CA . SER B 1 140 ? 14.683 -17.151 -10.791 1 86.05 140 SER B CA 1
ATOM 2174 C C . SER B 1 140 ? 15.744 -18.086 -11.362 1 86.05 140 SER B C 1
ATOM 2176 O O . SER B 1 140 ? 15.599 -18.591 -12.477 1 86.05 140 SER B O 1
ATOM 2178 N N . GLN B 1 141 ? 16.791 -18.221 -10.568 1 82.49 141 GLN B N 1
ATOM 2179 C CA . GLN B 1 141 ? 17.852 -19.129 -10.99 1 82.49 141 GLN B CA 1
ATOM 2180 C C . GLN B 1 141 ? 17.552 -20.563 -10.562 1 82.49 141 GLN B C 1
ATOM 2182 O O . GLN B 1 141 ? 18.208 -21.502 -11.016 1 82.49 141 GLN B O 1
ATOM 2187 N N . SER B 1 142 ? 16.538 -20.876 -9.732 1 67.3 142 SER B N 1
ATOM 2188 C CA . SER B 1 142 ? 16.236 -22.219 -9.249 1 67.3 142 SER B CA 1
ATOM 2189 C C . SER B 1 142 ? 15.108 -22.855 -10.054 1 67.3 142 SER B C 1
ATOM 2191 O O . SER B 1 142 ? 14.208 -22.159 -10.529 1 67.3 142 SER B O 1
#

Foldseek 3Di:
DPPPPDVVVVVLQVCPDPVLLSVQLVVLLVLLVCLQVVVLVVQLVLQACEDPDLASVDSDHDGDVVSNVSSVVSNVLSVVLSVCVVVPDLLVNLVSLLVQLVVLQVSLVVNVVGNNPRNVSSVVSNVSSVSSNVVSVVSVVD/DPPPPDVVVVVLQVCPDPVLLSVQLVVLLVLLVCLQVVVLVVQLVLQACEPPDLDSVDSDHDGDVVSNVSSVVSNVLSVVLSVCVVVVDLLVNLVSLLVQLVVLQVSLVVNVVGNNPRNVSSVVSNVSSVSSNVVSVVSVVD

Solvent-accessible surface area (backbone atoms only — not comparable to full-atom values): 14162 Å² total; per-residue (Å²): 134,78,70,82,67,56,67,67,57,45,54,70,55,49,43,73,61,84,46,65,59,44,51,54,30,49,49,29,31,51,51,10,50,39,20,60,75,44,41,72,60,40,27,50,74,60,20,28,37,27,48,92,35,88,41,37,83,46,85,54,58,48,76,60,73,52,41,42,51,48,11,42,52,29,28,38,51,17,52,32,43,50,47,19,42,68,64,68,29,68,64,32,37,33,44,38,27,43,40,49,15,54,42,24,45,52,50,19,52,51,23,67,75,57,9,77,79,40,54,70,38,27,52,48,27,44,48,50,16,49,50,30,39,49,52,21,51,57,57,72,73,107,133,78,71,85,66,57,66,68,57,47,54,73,56,51,41,73,61,84,46,64,60,44,51,54,30,48,49,28,32,52,52,10,50,39,21,60,75,44,42,70,60,41,27,50,75,62,19,30,36,29,48,93,32,87,41,39,83,46,84,54,57,48,75,59,74,53,41,41,52,47,10,43,52,29,28,39,52,17,50,32,45,49,47,21,41,72,66,66,26,66,64,30,35,32,44,39,28,44,40,48,15,52,42,25,46,51,50,19,51,51,22,67,74,58,10,77,78,40,56,70,38,26,52,50,27,44,49,50,16,49,50,28,38,50,52,21,51,56,54,70,72,102